Protein AF-A0AAN6TRY2-F1 (afdb_monomer_lite)

Sequence (352 aa):
MSSRVSSRLPEPLSPGQGESICETLRAGLPSYDSIMKVALAHKGWWVRIHRAVRGMYDDTIESFPDFVRRAYTSNRPSELGKMATAFAFASDVDGFHIYTLVDRLVVSDMAYMSTVEGLECLILLAILYADEGQPRRSWMIYRRGVVVAQLTDLYQAGLRSTAKRRLWLSIYQADRMMSMFLGLPYGFVDMHHQQILEVKPENDYLDSTMTIRCAMIAGKVIDRNHSRTKASISKALELDEEMNELATSFPETWWELPDRVQADGHDFDEIHVRLHQQLFFFHLRLYIYLPFLSGSEENSVHGSIVRVASMEAARQLLRRYLSLHSDAEGLSPSECKLVDFMAFTGAIVLLL

Secondary structure (DSSP, 8-state):
-------S-PPS--TTHHHHHHHHHHHTSPPHHHHHHHHHT--SHHHHHHHHHH-S-------HHHHHHHHHT-S-HHHHHHHHHHHHHHSSS-THHHHHHHIIIIIT-HHHHTSHHHHHHHHHHHHHHHHTT-HHHHHHHHHHHHHHHHHTTHHHHTTT-HHHHHHHHHHHHHHHHHHHHHT---SS-GGGTHHHHS---SS--TTHHHHHHHHHHHHHHHHHHHSSSPPPHHHHHHHHHHHHHHHHTS-GGGGPPPS---SSSHHHHHHHHHHHHHHHHHHHHHHHHGGGTT-TTTTSHHHHHHHHHHHHHHHHHHHHHHHHTS-TTS--S---HHHHHHHHHHHHHHH-

Structure (mmCIF, N/CA/C/O backbone):
data_AF-A0AAN6TRY2-F1
#
_entry.id   AF-A0AAN6TRY2-F1
#
loop_
_atom_site.group_PDB
_atom_site.id
_atom_site.type_symbol
_atom_site.label_atom_id
_atom_site.label_alt_id
_atom_site.label_comp_id
_atom_site.label_asym_id
_atom_site.label_entity_id
_atom_site.label_seq_id
_atom_site.pdbx_PDB_ins_code
_atom_site.Cartn_x
_atom_site.Cartn_y
_atom_site.Cartn_z
_atom_site.occupancy
_atom_site.B_iso_or_equiv
_atom_site.auth_seq_id
_atom_site.auth_comp_id
_atom_site.auth_asym_id
_atom_site.auth_atom_id
_atom_site.pdbx_PDB_model_num
ATOM 1 N N . MET A 1 1 ? -15.583 36.757 -5.700 1.00 36.06 1 MET A N 1
ATOM 2 C CA . MET A 1 1 ? -16.166 36.137 -4.489 1.00 36.06 1 MET A CA 1
ATOM 3 C C . MET A 1 1 ? -16.198 34.634 -4.716 1.00 36.06 1 MET A C 1
ATOM 5 O O . MET A 1 1 ? -17.071 34.163 -5.423 1.00 36.06 1 MET A O 1
ATOM 9 N N . SER A 1 2 ? -15.190 33.902 -4.236 1.00 37.62 2 SER A N 1
ATOM 10 C CA . SER A 1 2 ? -15.173 32.435 -4.302 1.00 37.62 2 SER A CA 1
ATOM 11 C C . SER A 1 2 ? -15.618 31.921 -2.939 1.00 37.62 2 SER A C 1
ATOM 13 O O . SER A 1 2 ? -14.938 32.164 -1.940 1.00 37.62 2 SER A O 1
ATOM 15 N N . SER A 1 3 ? -16.796 31.302 -2.878 1.00 38.28 3 SER A N 1
ATOM 16 C CA . SER A 1 3 ? -17.257 30.600 -1.686 1.00 38.28 3 SER A CA 1
ATOM 17 C C . SER A 1 3 ? -16.345 29.391 -1.478 1.00 38.28 3 SER A C 1
ATOM 19 O O . SER A 1 3 ? -16.530 28.351 -2.109 1.00 38.28 3 SER A O 1
ATOM 21 N N . ARG A 1 4 ? -15.332 29.525 -0.615 1.00 43.09 4 ARG A N 1
ATOM 22 C CA . ARG A 1 4 ? -14.615 28.363 -0.085 1.00 43.09 4 ARG A CA 1
ATOM 23 C C . ARG A 1 4 ? -15.634 27.533 0.687 1.00 43.09 4 ARG A C 1
ATOM 25 O O . ARG A 1 4 ? -16.006 27.902 1.799 1.00 43.09 4 ARG A O 1
ATOM 32 N N . VAL A 1 5 ? -16.104 26.445 0.078 1.00 47.22 5 VAL A N 1
ATOM 33 C CA . VAL A 1 5 ? -16.746 25.354 0.813 1.00 47.22 5 VAL A CA 1
ATOM 34 C C . VAL A 1 5 ? -15.779 24.989 1.936 1.00 47.22 5 VAL A C 1
ATOM 36 O O . VAL A 1 5 ? -14.586 24.806 1.697 1.00 47.22 5 VAL A O 1
ATOM 39 N N . SER A 1 6 ? -16.273 25.034 3.169 1.00 41.12 6 SER A N 1
ATOM 40 C CA . SER A 1 6 ? -15.487 24.821 4.381 1.00 41.12 6 SER A CA 1
ATOM 41 C C . SER A 1 6 ? -14.692 23.517 4.267 1.00 41.12 6 SER A C 1
ATOM 43 O O . SER A 1 6 ? -15.277 22.442 4.297 1.00 41.12 6 SER A O 1
ATOM 45 N N . SER A 1 7 ? -13.362 23.610 4.181 1.00 47.81 7 SER A N 1
ATOM 46 C CA . SER A 1 7 ? -12.413 22.485 4.190 1.00 47.81 7 SER A CA 1
ATOM 47 C C . SER A 1 7 ? -12.269 21.845 5.579 1.00 47.81 7 SER A C 1
ATOM 49 O O . SER A 1 7 ? -11.219 21.305 5.930 1.00 47.81 7 SER A O 1
ATOM 51 N N . ARG A 1 8 ? -13.284 21.993 6.436 1.00 47.62 8 ARG A N 1
ATOM 52 C CA . ARG A 1 8 ? -13.297 21.384 7.763 1.00 47.62 8 ARG A CA 1
ATOM 53 C C . ARG A 1 8 ? -13.720 19.931 7.603 1.00 47.62 8 ARG A C 1
ATOM 55 O O . ARG A 1 8 ? -14.631 19.635 6.835 1.00 47.62 8 ARG A O 1
ATOM 62 N N . LEU A 1 9 ? -13.052 19.054 8.352 1.00 48.22 9 LEU A N 1
ATOM 63 C CA . LEU A 1 9 ? -13.522 17.693 8.609 1.00 48.22 9 LEU A CA 1
ATOM 64 C C . LEU A 1 9 ? -15.028 17.728 8.939 1.00 48.22 9 LEU A C 1
ATOM 66 O O . LEU A 1 9 ? -15.459 18.715 9.549 1.00 48.22 9 LEU A O 1
ATOM 70 N N . PRO A 1 10 ? -15.810 16.708 8.536 1.00 48.56 10 PRO A N 1
ATOM 71 C CA . PRO A 1 10 ? -17.243 16.668 8.807 1.00 48.56 10 PRO A CA 1
ATOM 72 C C . PRO A 1 10 ? -17.539 17.003 10.273 1.00 48.56 10 PRO A C 1
ATOM 74 O O . PRO A 1 10 ? -16.767 16.633 11.164 1.00 48.56 10 PRO A O 1
ATOM 77 N N . GLU A 1 11 ? -18.637 17.722 10.519 1.00 47.28 11 GLU A N 1
ATOM 78 C CA . GLU A 1 11 ? -19.120 17.956 11.881 1.00 47.28 11 GLU A CA 1
ATOM 79 C C . GLU A 1 11 ? -19.252 16.622 12.639 1.00 47.28 11 GLU A C 1
ATOM 81 O O . GLU A 1 11 ? -19.524 15.588 12.018 1.00 47.28 11 GLU A O 1
ATOM 86 N N . PRO A 1 12 ? -19.027 16.612 13.968 1.00 48.06 12 PRO A N 1
ATOM 87 C CA . PRO A 1 12 ? -19.167 15.401 14.764 1.00 48.06 12 PRO A CA 1
ATOM 88 C C . PRO A 1 12 ? -20.537 14.754 14.527 1.00 48.06 12 PRO A C 1
ATOM 90 O O . PRO A 1 12 ? -21.552 15.441 14.430 1.00 48.06 12 PRO A O 1
ATOM 93 N N . LEU A 1 13 ? -20.517 13.424 14.407 1.00 55.03 13 LEU A N 1
ATOM 94 C CA . LEU A 1 13 ? -21.650 12.567 14.055 1.00 55.03 13 LEU A CA 1
ATOM 95 C C . LEU A 1 13 ? -22.949 12.979 14.756 1.00 55.03 13 LEU A C 1
ATOM 97 O O . LEU A 1 13 ? -22.953 13.271 15.955 1.00 55.03 13 LEU A O 1
ATOM 101 N N . SER A 1 14 ? -24.066 12.904 14.024 1.00 55.19 14 SER A N 1
ATOM 102 C CA . SER A 1 14 ? -25.381 12.994 14.653 1.00 55.19 14 SER A CA 1
ATOM 103 C C . SER A 1 14 ? -25.505 11.900 15.734 1.00 55.19 14 SER A C 1
ATOM 105 O O . SER A 1 14 ? -25.094 10.754 15.495 1.00 55.19 14 SER A O 1
ATOM 107 N N . PRO A 1 15 ? -26.006 12.222 16.940 1.00 50.06 15 PRO A N 1
ATOM 108 C CA . PRO A 1 15 ? -26.117 11.241 18.016 1.00 50.06 15 PRO A CA 1
ATOM 109 C C . PRO A 1 15 ? -26.973 10.042 17.569 1.00 50.06 15 PRO A C 1
ATOM 111 O O . PRO A 1 15 ? -28.123 10.223 17.180 1.00 50.06 15 PRO A O 1
ATOM 114 N N . GLY A 1 16 ? -26.411 8.827 17.601 1.00 64.94 16 GLY A N 1
ATOM 115 C CA . GLY A 1 16 ? -27.123 7.560 17.350 1.00 64.94 16 GLY A CA 1
ATOM 116 C C . GLY A 1 16 ? -26.749 6.804 16.065 1.00 64.94 16 GLY A C 1
ATOM 117 O O . GLY A 1 16 ? -26.834 5.579 16.041 1.00 64.94 16 GLY A O 1
ATOM 118 N N . GLN A 1 17 ? -26.250 7.469 15.014 1.00 72.50 17 GLN A N 1
ATOM 119 C CA . GLN A 1 17 ? -25.882 6.766 13.767 1.00 72.50 17 GLN A CA 1
ATOM 120 C C . GLN A 1 17 ? -24.682 5.822 13.945 1.00 72.50 17 GLN A C 1
ATOM 122 O O . GLN A 1 17 ? -24.688 4.706 13.435 1.00 72.50 17 GLN A O 1
ATOM 127 N N . GLY A 1 18 ? -23.660 6.244 14.697 1.00 84.75 18 GLY A N 1
ATOM 128 C CA . GLY A 1 18 ? -22.484 5.406 14.962 1.00 84.75 18 GLY A CA 1
ATOM 129 C C . GLY A 1 18 ? -22.789 4.168 15.812 1.00 84.75 18 GLY A C 1
ATOM 130 O O . GLY A 1 18 ? -22.150 3.135 15.641 1.00 84.75 18 GLY A O 1
ATOM 131 N N . GLU A 1 19 ? -23.796 4.243 16.685 1.00 90.06 19 GLU A N 1
ATOM 132 C CA . GLU A 1 19 ? -24.171 3.153 17.591 1.00 90.06 19 GLU A CA 1
ATOM 133 C C . GLU A 1 19 ? -24.779 1.971 16.829 1.00 90.06 19 GLU A C 1
ATOM 135 O O . GLU A 1 19 ? -24.293 0.851 16.964 1.00 90.06 19 GLU A O 1
ATOM 140 N N . SER A 1 20 ? -25.729 2.232 15.924 1.00 92.88 20 SER A N 1
ATOM 141 C CA . SER A 1 20 ? -26.332 1.195 15.071 1.00 92.88 20 SER A CA 1
ATOM 142 C C . SER A 1 20 ? -25.303 0.493 14.168 1.00 92.88 20 SER A C 1
ATOM 144 O O . SER A 1 20 ? -25.349 -0.728 13.975 1.00 92.88 20 SER A O 1
ATOM 146 N N . ILE A 1 21 ? -24.325 1.243 13.646 1.00 94.75 21 ILE A N 1
ATOM 147 C CA . ILE A 1 21 ? -23.218 0.665 12.874 1.00 94.75 21 ILE A CA 1
ATOM 148 C C . ILE A 1 21 ? -22.342 -0.223 13.760 1.00 94.75 21 ILE A C 1
ATOM 150 O O . ILE A 1 21 ? -22.002 -1.336 13.354 1.00 94.75 21 ILE A O 1
ATOM 154 N N . CYS A 1 22 ? -22.011 0.219 14.977 1.00 95.62 22 CYS A N 1
ATOM 155 C CA . CYS A 1 22 ? -21.242 -0.590 15.917 1.00 95.62 22 CYS A CA 1
ATOM 156 C C . CYS A 1 22 ? -21.984 -1.865 16.344 1.00 95.62 22 CYS A C 1
ATOM 158 O O . CYS A 1 22 ? -21.361 -2.921 16.434 1.00 95.62 22 CYS A O 1
ATOM 160 N N . GLU A 1 23 ? -23.295 -1.803 16.577 1.00 95.50 23 GLU A N 1
ATOM 161 C CA . GLU A 1 23 ? -24.128 -2.981 16.860 1.00 95.50 23 GLU A CA 1
ATOM 162 C C . GLU A 1 23 ? -24.090 -3.985 15.707 1.00 95.50 23 GLU A C 1
ATOM 164 O O . GLU A 1 23 ? -23.821 -5.168 15.921 1.00 95.50 23 GLU A O 1
ATOM 169 N N . THR A 1 24 ? -24.275 -3.505 14.474 1.00 95.81 24 THR A N 1
ATOM 170 C CA . THR A 1 24 ? -24.217 -4.347 13.270 1.00 95.81 24 THR A CA 1
ATOM 171 C C . THR A 1 24 ? -22.836 -4.979 13.099 1.00 95.81 24 THR A C 1
ATOM 173 O O . THR A 1 24 ? -22.729 -6.158 12.764 1.00 95.81 24 THR A O 1
ATOM 176 N N . LEU A 1 25 ? -21.769 -4.213 13.346 1.00 95.44 25 LEU A N 1
ATOM 177 C CA . LEU A 1 25 ? -20.401 -4.706 13.250 1.00 95.44 25 LEU A CA 1
ATOM 178 C C . LEU A 1 25 ? -20.124 -5.777 14.316 1.00 95.44 25 LEU A C 1
ATOM 180 O O . LEU A 1 25 ? -19.623 -6.839 13.966 1.00 95.44 25 LEU A O 1
ATOM 184 N N . ARG A 1 26 ? -20.523 -5.565 15.580 1.00 95.81 26 ARG A N 1
ATOM 185 C CA . ARG A 1 26 ? -20.404 -6.576 16.653 1.00 95.81 26 ARG A CA 1
ATOM 186 C C . ARG A 1 26 ? -21.190 -7.847 16.358 1.00 95.81 26 ARG A C 1
ATOM 188 O O . ARG A 1 26 ? -20.694 -8.927 16.650 1.00 95.81 26 ARG A O 1
ATOM 195 N N . ALA A 1 27 ? -22.382 -7.730 15.774 1.00 95.44 27 ALA A N 1
ATOM 196 C CA . ALA A 1 27 ? -23.201 -8.885 15.411 1.00 95.44 27 ALA A CA 1
ATOM 197 C C . ALA A 1 27 ? -22.536 -9.783 14.350 1.00 95.44 27 ALA A C 1
ATOM 199 O O . ALA A 1 27 ? -22.824 -10.975 14.294 1.00 95.44 27 ALA A O 1
ATOM 200 N N . GLY A 1 28 ? -21.643 -9.224 13.525 1.00 93.25 28 GLY A N 1
ATOM 201 C CA . GLY A 1 28 ? -20.837 -9.973 12.557 1.00 93.25 28 GLY A CA 1
ATOM 202 C C . GLY A 1 28 ? -19.497 -10.485 13.096 1.00 93.25 28 GLY A C 1
ATOM 203 O O . GLY A 1 28 ? -18.744 -11.096 12.340 1.00 93.25 28 GLY A O 1
ATOM 204 N N . LEU A 1 29 ? -19.173 -10.231 14.369 1.00 94.06 29 LEU A N 1
ATOM 205 C CA . LEU A 1 29 ? -17.926 -10.661 15.000 1.00 94.06 29 LEU A CA 1
ATOM 206 C C . LEU A 1 29 ? -18.136 -11.874 15.920 1.00 94.06 29 LEU A C 1
ATOM 208 O O . LEU A 1 29 ? -19.229 -12.072 16.454 1.00 94.06 29 LEU A O 1
ATOM 212 N N . PRO A 1 30 ? -17.080 -12.669 16.173 1.00 93.38 30 PRO A N 1
ATOM 213 C CA . PRO A 1 30 ? -17.098 -13.679 17.226 1.00 93.38 30 PRO A CA 1
ATOM 214 C C . PRO A 1 30 ? -17.328 -13.078 18.617 1.00 93.38 30 PRO A C 1
ATOM 216 O O . PRO A 1 30 ? -17.239 -11.865 18.830 1.00 93.38 30 PRO A O 1
ATOM 219 N N . SER A 1 31 ? -17.578 -13.949 19.599 1.00 94.12 31 SER A N 1
ATOM 220 C CA . SER A 1 31 ? -17.716 -13.517 20.990 1.00 94.12 31 SER A CA 1
ATOM 221 C C . SER A 1 31 ? -16.469 -12.769 21.467 1.00 94.12 31 SER A C 1
ATOM 223 O O . SER A 1 31 ? -15.346 -13.076 21.059 1.00 94.12 31 SER A O 1
ATOM 225 N N . TYR A 1 32 ? -16.666 -11.818 22.382 1.00 95.38 32 TYR A N 1
ATOM 226 C CA . TYR A 1 32 ? -15.574 -11.068 23.000 1.00 95.38 32 TYR A CA 1
ATOM 227 C C . TYR A 1 32 ? -14.467 -11.981 23.547 1.00 95.38 32 TYR A C 1
ATOM 229 O O . TYR A 1 32 ? -13.293 -11.729 23.298 1.00 95.38 32 TYR A O 1
ATOM 237 N N . ASP A 1 33 ? -14.832 -13.081 24.211 1.00 95.19 33 ASP A N 1
ATOM 238 C CA . ASP A 1 33 ? -13.866 -14.038 24.759 1.00 95.19 33 ASP A CA 1
ATOM 239 C C . ASP A 1 33 ? -13.023 -14.709 23.666 1.00 95.19 33 ASP A C 1
ATOM 241 O O . ASP A 1 33 ? -11.824 -14.922 23.846 1.00 95.19 33 ASP A O 1
ATOM 245 N N . SER A 1 34 ? -13.622 -14.992 22.503 1.00 92.62 34 SER A N 1
ATOM 246 C CA . SER A 1 34 ? -12.904 -15.550 21.351 1.00 92.62 34 SER A CA 1
ATOM 247 C C . SER A 1 34 ? -11.908 -14.542 20.779 1.00 92.62 34 SER A C 1
ATOM 249 O O . SER A 1 34 ? -10.760 -14.893 20.507 1.00 92.62 34 SER A O 1
ATOM 251 N N . ILE A 1 35 ? -12.322 -13.277 20.653 1.00 93.75 35 ILE A N 1
ATOM 252 C CA . ILE A 1 35 ? -11.457 -12.183 20.192 1.00 93.75 35 ILE A CA 1
ATOM 253 C C . ILE A 1 35 ? -10.310 -11.960 21.183 1.00 93.75 35 ILE A C 1
ATOM 255 O O . ILE A 1 35 ? -9.149 -11.881 20.787 1.00 93.75 35 ILE A O 1
ATOM 259 N N . MET A 1 36 ? -10.614 -11.914 22.481 1.00 95.12 36 MET A N 1
ATOM 260 C CA . MET A 1 36 ? -9.624 -11.695 23.533 1.00 95.12 36 MET A CA 1
ATOM 261 C C . MET A 1 36 ? -8.614 -12.841 23.618 1.00 95.12 36 MET A C 1
ATOM 263 O O . MET A 1 36 ? -7.430 -12.597 23.838 1.00 95.12 36 MET A O 1
ATOM 267 N N . LYS A 1 37 ? -9.043 -14.088 23.388 1.00 93.25 37 LYS A N 1
ATOM 268 C CA . LYS A 1 37 ? -8.139 -15.242 23.318 1.00 93.25 37 LYS A CA 1
ATOM 269 C C . LYS A 1 37 ? -7.090 -15.074 22.215 1.00 93.25 37 LYS A C 1
ATOM 271 O O . LYS A 1 37 ? -5.913 -15.317 22.468 1.00 93.25 37 LYS A O 1
ATOM 276 N N . VAL A 1 38 ? -7.503 -14.631 21.025 1.00 90.88 38 VAL A N 1
ATOM 277 C CA . VAL A 1 38 ? -6.574 -14.307 19.926 1.00 90.88 38 VAL A CA 1
ATOM 278 C C . VAL A 1 38 ? -5.679 -13.132 20.316 1.00 90.88 38 VAL A C 1
ATOM 280 O O . VAL A 1 38 ? -4.469 -13.179 20.104 1.00 90.88 38 VAL A O 1
ATOM 283 N N . ALA A 1 39 ? -6.246 -12.109 20.958 1.00 90.75 39 ALA A N 1
ATOM 284 C CA . ALA A 1 39 ? -5.495 -10.924 21.345 1.00 90.75 39 ALA A CA 1
ATOM 285 C C . ALA A 1 39 ? -4.372 -11.210 22.350 1.00 90.75 39 ALA A C 1
ATOM 287 O O . ALA A 1 39 ? -3.261 -10.704 22.202 1.00 90.75 39 ALA A O 1
ATOM 288 N N . LEU A 1 40 ? -4.640 -12.060 23.344 1.00 90.62 40 LEU A N 1
ATOM 289 C CA . LEU A 1 40 ? -3.666 -12.485 24.351 1.00 90.62 40 LEU A CA 1
ATOM 290 C C . LEU A 1 40 ? -2.552 -13.367 23.769 1.00 90.62 40 LEU A C 1
ATOM 292 O O . LEU A 1 40 ? -1.459 -13.412 24.325 1.00 90.62 40 LEU A O 1
ATOM 296 N N . ALA A 1 41 ? -2.807 -14.040 22.646 1.00 86.25 41 ALA A N 1
ATOM 297 C CA . ALA A 1 41 ? -1.832 -14.874 21.953 1.00 86.25 41 ALA A CA 1
ATOM 298 C C . ALA A 1 41 ? -0.945 -14.089 20.962 1.00 86.25 41 ALA A C 1
ATOM 300 O O . ALA A 1 41 ? -0.222 -14.709 20.180 1.00 86.25 41 ALA A O 1
ATOM 301 N N . HIS A 1 42 ? -0.980 -12.746 20.959 1.00 73.81 42 HIS A N 1
ATOM 302 C CA . HIS A 1 42 ? -0.217 -11.945 19.999 1.00 73.81 42 HIS A CA 1
ATOM 303 C C . HIS A 1 42 ? 1.300 -12.219 20.100 1.00 73.81 42 HIS A C 1
ATOM 305 O O . HIS A 1 42 ? 1.923 -12.067 21.148 1.00 73.81 42 HIS A O 1
ATOM 311 N N . LYS A 1 43 ? 1.924 -12.637 18.997 1.00 69.75 43 LYS A N 1
ATOM 312 C CA . LYS A 1 43 ? 3.373 -12.895 18.914 1.00 69.75 43 LYS A CA 1
ATOM 313 C C . LYS A 1 43 ? 4.096 -11.727 18.234 1.00 69.75 43 LYS A C 1
ATOM 315 O O . LYS A 1 43 ? 4.641 -11.885 17.150 1.00 69.75 43 LYS A O 1
ATOM 320 N N . GLY A 1 44 ? 3.976 -10.514 18.778 1.00 71.44 44 GLY A N 1
ATOM 321 C CA . GLY A 1 44 ? 4.647 -9.311 18.246 1.00 71.44 44 GLY A CA 1
ATOM 322 C C . GLY A 1 44 ? 4.105 -8.748 16.919 1.00 71.44 44 GLY A C 1
ATOM 323 O O . GLY A 1 44 ? 4.373 -7.594 16.595 1.00 71.44 44 GLY A O 1
ATOM 324 N N . TRP A 1 45 ? 3.266 -9.485 16.177 1.00 77.06 45 TRP A N 1
ATOM 325 C CA . TRP A 1 45 ? 2.657 -9.013 14.919 1.00 77.06 45 TRP A CA 1
ATOM 326 C C . TRP A 1 45 ? 1.902 -7.685 15.065 1.00 77.06 45 TRP A C 1
ATOM 328 O O . TRP A 1 45 ? 1.870 -6.897 14.126 1.00 77.06 45 TRP A O 1
ATOM 338 N N . TRP A 1 46 ? 1.323 -7.416 16.241 1.00 83.44 46 TRP A N 1
ATOM 339 C CA . TRP A 1 46 ? 0.593 -6.179 16.510 1.00 83.44 46 TRP A CA 1
ATOM 340 C C . TRP A 1 46 ? 1.484 -4.944 16.376 1.00 83.44 46 TRP A C 1
ATOM 342 O O . TRP A 1 46 ? 1.081 -3.942 15.791 1.00 83.44 46 TRP A O 1
ATOM 352 N N . VAL A 1 47 ? 2.723 -5.042 16.862 1.00 77.81 47 VAL A N 1
ATOM 353 C CA . VAL A 1 47 ? 3.726 -3.985 16.718 1.00 77.81 47 VAL A CA 1
ATOM 354 C C . VAL A 1 47 ? 4.106 -3.832 15.246 1.00 77.81 47 VAL A C 1
ATOM 356 O O . VAL A 1 47 ? 4.077 -2.714 14.735 1.00 77.81 47 VAL A O 1
ATOM 359 N N . ARG A 1 48 ? 4.346 -4.943 14.535 1.00 76.00 48 ARG A N 1
ATOM 360 C CA . ARG A 1 48 ? 4.658 -4.938 13.094 1.00 76.00 48 ARG A CA 1
ATOM 361 C C . ARG A 1 48 ? 3.578 -4.274 12.253 1.00 76.00 48 ARG A C 1
ATOM 363 O O . ARG A 1 48 ? 3.881 -3.379 11.471 1.00 76.00 48 ARG A O 1
ATOM 370 N N . ILE A 1 49 ? 2.315 -4.658 12.430 1.00 76.50 49 ILE A N 1
ATOM 371 C CA . ILE A 1 49 ? 1.219 -4.087 11.643 1.00 76.50 49 ILE A CA 1
ATOM 372 C C . ILE A 1 49 ? 0.978 -2.620 12.014 1.00 76.50 49 ILE A C 1
ATOM 374 O O . ILE A 1 49 ? 0.690 -1.801 11.145 1.00 76.50 49 ILE A O 1
ATOM 378 N N . HIS A 1 50 ? 1.162 -2.244 13.286 1.00 78.19 50 HIS A N 1
ATOM 379 C CA . HIS A 1 50 ? 1.111 -0.842 13.695 1.00 78.19 50 HIS A CA 1
ATOM 380 C C . HIS A 1 50 ? 2.215 -0.024 13.035 1.00 78.19 50 HIS A C 1
ATOM 382 O O . HIS A 1 50 ? 1.935 1.072 12.555 1.00 78.19 50 HIS A O 1
ATOM 388 N N . ARG A 1 51 ? 3.434 -0.563 12.958 1.00 76.06 51 ARG A N 1
ATOM 389 C CA . ARG A 1 51 ? 4.554 0.049 12.236 1.00 76.06 51 ARG A CA 1
ATOM 390 C C . ARG A 1 51 ? 4.296 0.108 10.730 1.00 76.06 51 ARG A C 1
ATOM 392 O O . ARG A 1 51 ? 4.608 1.119 10.118 1.00 76.06 51 ARG A O 1
ATOM 399 N N . ALA A 1 52 ? 3.646 -0.889 10.133 1.00 73.25 52 ALA A N 1
ATOM 400 C CA . ALA A 1 52 ? 3.258 -0.849 8.720 1.00 73.25 52 ALA A CA 1
ATOM 401 C C . ALA A 1 52 ? 2.187 0.224 8.430 1.00 73.25 52 ALA A C 1
ATOM 403 O O . ALA A 1 52 ? 2.259 0.930 7.427 1.00 73.25 52 ALA A O 1
ATOM 404 N N . VAL A 1 53 ? 1.206 0.389 9.326 1.00 70.62 53 VAL A N 1
ATOM 405 C CA . VAL A 1 53 ? 0.117 1.372 9.180 1.00 70.62 53 VAL A CA 1
ATOM 406 C C . VAL A 1 53 ? 0.586 2.795 9.498 1.00 70.62 53 VAL A C 1
ATOM 408 O O . VAL A 1 53 ? 0.257 3.738 8.774 1.00 70.62 53 VAL A O 1
ATOM 411 N N . ARG A 1 54 ? 1.326 2.963 10.600 1.00 67.56 54 ARG A N 1
ATOM 412 C CA . ARG A 1 54 ? 1.704 4.267 11.164 1.00 67.56 54 ARG A CA 1
ATOM 413 C C . ARG A 1 54 ? 3.125 4.702 10.826 1.00 67.56 54 ARG A C 1
ATOM 415 O O . ARG A 1 54 ? 3.382 5.886 10.994 1.00 67.56 54 ARG A O 1
ATOM 422 N N . GLY A 1 55 ? 3.996 3.804 10.365 1.00 64.31 55 GLY A N 1
ATOM 423 C CA . GLY A 1 55 ? 5.452 3.965 10.218 1.00 64.31 55 GLY A CA 1
ATOM 424 C C . GLY A 1 55 ? 6.243 3.557 11.476 1.00 64.31 55 GLY A C 1
ATOM 425 O O . GLY A 1 55 ? 5.662 3.352 12.544 1.00 64.31 55 GLY A O 1
ATOM 426 N N . MET A 1 56 ? 7.571 3.429 11.357 1.00 55.56 56 MET A N 1
ATOM 427 C CA . MET A 1 56 ? 8.466 3.096 12.478 1.00 55.56 56 MET A CA 1
ATOM 428 C C . MET A 1 56 ? 8.757 4.336 13.331 1.00 55.56 56 MET A C 1
ATOM 430 O O . MET A 1 56 ? 9.515 5.212 12.925 1.00 55.56 56 MET A O 1
ATOM 434 N N . TYR A 1 57 ? 8.124 4.429 14.502 1.00 60.38 57 TYR A N 1
ATOM 435 C CA . TYR A 1 57 ? 8.242 5.569 15.415 1.00 60.38 57 TYR A CA 1
ATOM 436 C C . TYR A 1 57 ? 8.308 5.113 16.874 1.00 60.38 57 TYR A C 1
ATOM 438 O O . TYR A 1 57 ? 7.729 4.084 17.225 1.00 60.38 57 TYR A O 1
ATOM 446 N N . ASP A 1 58 ? 8.949 5.926 17.714 1.00 53.19 58 ASP A N 1
ATOM 447 C CA . ASP A 1 58 ? 9.074 5.737 19.168 1.00 53.19 58 ASP A CA 1
ATOM 448 C C . ASP A 1 58 ? 7.824 6.230 19.930 1.00 53.19 58 ASP A C 1
ATOM 450 O O . ASP A 1 58 ? 7.894 6.970 20.909 1.00 53.19 58 ASP A O 1
ATOM 454 N N . ASP A 1 59 ? 6.641 5.875 19.423 1.00 63.69 59 ASP A N 1
ATOM 455 C CA . ASP A 1 59 ? 5.383 6.111 20.129 1.00 63.69 59 ASP A CA 1
ATOM 456 C C . ASP A 1 59 ? 5.043 4.858 20.947 1.00 63.69 59 ASP A C 1
ATOM 458 O O . ASP A 1 59 ? 5.181 3.730 20.467 1.00 63.69 59 ASP A O 1
ATOM 462 N N . THR A 1 60 ? 4.536 5.034 22.170 1.00 71.19 60 THR A N 1
ATOM 463 C CA . THR A 1 60 ? 4.038 3.906 22.970 1.00 71.19 60 THR A CA 1
ATOM 464 C C . THR A 1 60 ? 2.866 3.233 22.247 1.00 71.19 60 THR A C 1
ATOM 466 O O . THR A 1 60 ? 1.777 3.794 22.104 1.00 71.19 60 THR A O 1
ATOM 469 N N . ILE A 1 61 ? 3.094 2.018 21.742 1.00 79.75 61 ILE A N 1
ATOM 470 C CA . ILE A 1 61 ? 2.058 1.210 21.094 1.00 79.75 61 ILE A CA 1
ATOM 471 C C . ILE A 1 61 ? 1.248 0.526 22.199 1.00 79.75 61 ILE A C 1
ATOM 473 O O . ILE A 1 61 ? 1.763 -0.329 22.916 1.00 79.75 61 ILE A O 1
ATOM 477 N N . GLU A 1 62 ? -0.024 0.914 22.335 1.00 88.38 62 GLU A N 1
ATOM 478 C CA . GLU A 1 62 ? -1.007 0.221 23.183 1.00 88.38 62 GLU A CA 1
ATOM 479 C C . GLU A 1 62 ? -0.985 -1.280 22.870 1.00 88.38 62 GLU A C 1
ATOM 481 O O . GLU A 1 62 ? -0.956 -1.652 21.697 1.00 88.38 62 GLU A O 1
ATOM 486 N N . SER A 1 63 ? -0.998 -2.149 23.885 1.00 90.25 63 SER A N 1
ATOM 487 C CA . SER A 1 63 ? -0.997 -3.596 23.642 1.00 90.25 63 SER A CA 1
ATOM 488 C C . SER A 1 63 ? -2.278 -4.027 22.920 1.00 90.25 63 SER A C 1
ATOM 490 O O . SER A 1 63 ? -3.337 -3.418 23.092 1.00 90.25 63 SER A O 1
ATOM 492 N N . PHE A 1 64 ? -2.216 -5.092 22.115 1.00 91.44 64 PHE A N 1
ATOM 493 C CA . PHE A 1 64 ? -3.408 -5.542 21.389 1.00 91.44 64 PHE A CA 1
ATOM 494 C C . PHE A 1 64 ? -4.569 -5.923 22.326 1.00 91.44 64 PHE A C 1
ATOM 496 O O . PHE A 1 64 ? -5.696 -5.507 22.055 1.00 91.44 64 PHE A O 1
ATOM 503 N N . PRO A 1 65 ? -4.343 -6.623 23.460 1.00 93.81 65 PRO A N 1
ATOM 504 C CA . PRO A 1 65 ? -5.400 -6.854 24.440 1.00 93.81 65 PRO A CA 1
ATOM 505 C C . PRO A 1 65 ? -6.030 -5.560 24.962 1.00 93.81 65 PRO A C 1
ATOM 507 O O . PRO A 1 65 ? -7.254 -5.472 25.021 1.00 93.81 65 PRO A O 1
ATOM 510 N N . ASP A 1 66 ? -5.229 -4.548 25.313 1.00 93.56 66 ASP A N 1
ATOM 511 C CA . ASP A 1 66 ? -5.749 -3.269 25.819 1.00 93.56 66 ASP A CA 1
ATOM 512 C C . ASP A 1 66 ? -6.602 -2.559 24.764 1.00 93.56 66 ASP A C 1
ATOM 514 O O . ASP A 1 66 ? -7.727 -2.136 25.056 1.00 93.56 66 ASP A O 1
ATOM 518 N N . PHE A 1 67 ? -6.121 -2.553 23.518 1.00 93.38 67 PHE A N 1
ATOM 519 C CA . PHE A 1 67 ? -6.859 -2.017 22.386 1.00 93.38 67 PHE A CA 1
ATOM 520 C C . PHE A 1 67 ? -8.203 -2.727 22.191 1.00 93.38 67 PHE A C 1
ATOM 522 O O . PHE A 1 67 ? -9.226 -2.061 22.032 1.00 93.38 67 PHE A O 1
ATOM 529 N N . VAL A 1 68 ? -8.244 -4.064 22.264 1.00 95.00 68 VAL A N 1
ATOM 530 C CA . VAL A 1 68 ? -9.493 -4.836 22.147 1.00 95.00 68 VAL A CA 1
ATOM 531 C C . VAL A 1 68 ? -10.477 -4.483 23.264 1.00 95.00 68 VAL A C 1
ATOM 533 O O . VAL A 1 68 ? -11.649 -4.247 22.966 1.00 95.00 68 VAL A O 1
ATOM 536 N N . ARG A 1 69 ? -10.033 -4.388 24.530 1.00 95.25 69 ARG A N 1
ATOM 537 C CA . ARG A 1 69 ? -10.927 -4.042 25.661 1.00 95.25 69 ARG A CA 1
ATOM 538 C C . ARG A 1 69 ? -11.613 -2.696 25.448 1.00 95.25 69 ARG A C 1
ATOM 540 O O . ARG A 1 69 ? -12.807 -2.556 25.711 1.00 95.25 69 ARG A O 1
ATOM 547 N N . ARG A 1 70 ? -10.856 -1.721 24.947 1.00 94.06 70 ARG A N 1
ATOM 548 C CA . ARG A 1 70 ? -11.341 -0.366 24.683 1.00 94.06 70 ARG A CA 1
ATOM 549 C C . ARG A 1 70 ? -12.212 -0.291 23.428 1.00 94.06 70 ARG A C 1
ATOM 551 O O . ARG A 1 70 ? -13.293 0.286 23.466 1.00 94.06 70 ARG A O 1
ATOM 558 N N . ALA A 1 71 ? -11.763 -0.876 22.320 1.00 94.44 71 ALA A N 1
ATOM 559 C CA . ALA A 1 71 ? -12.435 -0.762 21.029 1.00 94.44 71 ALA A CA 1
ATOM 560 C C . ALA A 1 71 ? -13.719 -1.599 20.950 1.00 94.44 71 ALA A C 1
ATOM 562 O O . ALA A 1 71 ? -14.689 -1.152 20.342 1.00 94.44 71 ALA A O 1
ATOM 563 N N . TYR A 1 72 ? -13.773 -2.774 21.594 1.00 94.88 72 TYR A N 1
ATOM 564 C CA . TYR A 1 72 ? -14.958 -3.638 21.546 1.00 94.88 72 TYR A CA 1
ATOM 565 C C . TYR A 1 72 ? -16.206 -2.943 22.102 1.00 94.88 72 TYR A C 1
ATOM 567 O O . TYR A 1 72 ? -17.293 -3.094 21.552 1.00 94.88 72 TYR A O 1
ATOM 575 N N . THR A 1 73 ? -16.062 -2.126 23.147 1.00 91.38 73 THR A N 1
ATOM 576 C CA . THR A 1 73 ? -17.171 -1.392 23.786 1.00 91.38 73 THR A CA 1
ATOM 577 C C . THR A 1 73 ? -17.389 0.014 23.211 1.00 91.38 73 THR A C 1
ATOM 579 O O . THR A 1 73 ? -18.325 0.702 23.606 1.00 91.38 73 THR A O 1
ATOM 582 N N . SER A 1 74 ? -16.577 0.437 22.237 1.00 90.81 74 SER A N 1
ATOM 583 C CA . SER A 1 74 ? -16.631 1.783 21.659 1.00 90.81 74 SER A CA 1
ATOM 584 C C . SER A 1 74 ? -17.848 1.997 20.750 1.00 90.81 74 SER A C 1
ATOM 586 O O . SER A 1 74 ? -18.175 1.163 19.907 1.00 90.81 74 SER A O 1
ATOM 588 N N . ASN A 1 75 ? -18.485 3.165 20.847 1.00 91.94 75 ASN A N 1
ATOM 589 C CA . ASN A 1 75 ? -19.536 3.606 19.915 1.00 91.94 75 ASN A CA 1
ATOM 590 C C . ASN A 1 75 ? -18.964 4.374 18.709 1.00 91.94 75 ASN A C 1
ATOM 592 O O . ASN A 1 75 ? -19.665 5.149 18.058 1.00 91.94 75 ASN A O 1
ATOM 596 N N . ARG A 1 76 ? -17.669 4.183 18.423 1.00 92.69 76 ARG A N 1
ATOM 597 C CA . ARG A 1 76 ? -16.971 4.753 17.268 1.00 92.69 76 ARG A CA 1
ATOM 598 C C . ARG A 1 76 ? -16.734 3.662 16.218 1.00 92.69 76 ARG A C 1
ATOM 600 O O . ARG A 1 76 ? -15.850 2.826 16.426 1.00 92.69 76 ARG A O 1
ATOM 607 N N . PRO A 1 77 ? -17.445 3.689 15.074 1.00 95.50 77 PRO A N 1
ATOM 608 C CA . PRO A 1 77 ? -17.299 2.679 14.025 1.00 95.50 77 PRO A CA 1
ATOM 609 C C . PRO A 1 77 ? -15.860 2.479 13.551 1.00 95.50 77 PRO A C 1
ATOM 611 O O . PRO A 1 77 ? -15.441 1.349 13.329 1.00 95.50 77 PRO A O 1
ATOM 614 N N . SER A 1 78 ? -15.075 3.554 13.462 1.00 94.56 78 SER A N 1
ATOM 615 C CA . SER A 1 78 ? -13.680 3.511 13.015 1.00 94.56 78 SER A CA 1
ATOM 616 C C . SER A 1 78 ? -12.760 2.733 13.962 1.00 94.56 78 SER A C 1
ATOM 618 O O . SER A 1 78 ? -11.924 1.954 13.509 1.00 94.56 78 SER A O 1
ATOM 620 N N . GLU A 1 79 ? -12.930 2.892 15.280 1.00 93.38 79 GLU A N 1
ATOM 621 C CA . GLU A 1 79 ? -12.142 2.151 16.276 1.00 93.38 79 GLU A CA 1
ATOM 622 C C . GLU A 1 79 ? -12.510 0.664 16.269 1.00 93.38 79 GLU A C 1
ATOM 624 O O . GLU A 1 79 ? -11.630 -0.199 16.227 1.00 93.38 79 GLU A O 1
ATOM 629 N N . LEU A 1 80 ? -13.814 0.370 16.259 1.00 95.75 80 LEU A N 1
ATOM 630 C CA . LEU A 1 80 ? -14.322 -0.997 16.227 1.00 95.75 80 LEU A CA 1
ATOM 631 C C . LEU A 1 80 ? -13.959 -1.705 14.911 1.00 95.75 80 LEU A C 1
ATOM 633 O O . LEU A 1 80 ? -13.573 -2.869 14.935 1.00 95.75 80 LEU A O 1
ATOM 637 N N . GLY A 1 81 ? -14.014 -1.000 13.777 1.00 96.12 81 GLY A N 1
ATOM 638 C CA . GLY A 1 81 ? -13.610 -1.501 12.461 1.00 96.12 81 GLY A CA 1
ATOM 639 C C . GLY A 1 81 ? -12.127 -1.845 12.389 1.00 96.12 81 GLY A C 1
ATOM 640 O O . GLY A 1 81 ? -11.761 -2.908 11.883 1.00 96.12 81 GLY A O 1
ATOM 641 N N . LYS A 1 82 ? -11.266 -0.997 12.964 1.00 94.44 82 LYS A N 1
ATOM 642 C CA . LYS A 1 82 ? -9.829 -1.277 13.053 1.00 94.44 82 LYS A CA 1
ATOM 643 C C . LYS A 1 82 ? -9.559 -2.514 13.910 1.00 94.44 82 LYS A C 1
ATOM 645 O O . LYS A 1 82 ? -8.769 -3.363 13.510 1.00 94.44 82 LYS A O 1
ATOM 650 N N . MET A 1 83 ? -10.233 -2.640 15.055 1.00 94.88 83 MET A N 1
ATOM 651 C CA . MET A 1 83 ? -10.121 -3.821 15.916 1.00 94.88 83 MET A CA 1
ATOM 652 C C . MET A 1 83 ? -10.616 -5.090 15.222 1.00 94.88 83 MET A C 1
ATOM 654 O O . MET A 1 83 ? -9.902 -6.086 15.230 1.00 94.88 83 MET A O 1
ATOM 658 N N . ALA A 1 84 ? -11.777 -5.037 14.567 1.00 95.19 84 ALA A N 1
ATOM 659 C CA . ALA A 1 84 ? -12.325 -6.144 13.787 1.00 95.19 84 ALA A CA 1
ATOM 660 C C . ALA A 1 84 ? -11.337 -6.620 12.713 1.00 95.19 84 ALA A C 1
ATOM 662 O O . ALA A 1 84 ? -11.062 -7.811 12.596 1.00 95.19 84 ALA A O 1
ATOM 663 N N . THR A 1 85 ? -10.756 -5.674 11.975 1.00 94.00 85 THR A N 1
ATOM 664 C CA . THR A 1 85 ? -9.761 -5.946 10.931 1.00 94.00 85 THR A CA 1
ATOM 665 C C . THR A 1 85 ? -8.490 -6.572 11.510 1.00 94.00 85 THR A C 1
ATOM 667 O O . THR A 1 85 ? -7.992 -7.563 10.986 1.00 94.00 85 THR A O 1
ATOM 670 N N . ALA A 1 86 ? -7.984 -6.032 12.620 1.00 91.50 86 ALA A N 1
ATOM 671 C CA . ALA A 1 86 ? -6.809 -6.564 13.301 1.00 91.50 86 ALA A CA 1
ATOM 672 C C . ALA A 1 86 ? -7.044 -7.967 13.881 1.00 91.50 86 ALA A C 1
ATOM 674 O O . ALA A 1 86 ? -6.162 -8.816 13.816 1.00 91.50 86 ALA A O 1
ATOM 675 N N . PHE A 1 87 ? -8.234 -8.223 14.427 1.00 91.25 87 PHE A N 1
ATOM 676 C CA . PHE A 1 87 ? -8.630 -9.550 14.885 1.00 91.25 87 PHE A CA 1
ATOM 677 C C . PHE A 1 87 ? -8.659 -10.554 13.728 1.00 91.25 87 PHE A C 1
ATOM 679 O O . PHE A 1 87 ? -8.083 -11.627 13.860 1.00 91.25 87 PHE A O 1
ATOM 686 N N . ALA A 1 88 ? -9.285 -10.190 12.606 1.00 90.69 88 ALA A N 1
ATOM 687 C CA . ALA A 1 88 ? -9.393 -11.049 11.430 1.00 90.69 88 ALA A CA 1
ATOM 688 C C . ALA A 1 88 ? -8.021 -11.440 10.862 1.00 90.69 88 ALA A C 1
ATOM 690 O O . ALA A 1 88 ? -7.828 -12.594 10.500 1.00 90.69 88 ALA A O 1
ATOM 691 N N . PHE A 1 89 ? -7.058 -10.513 10.863 1.00 86.62 89 PHE A N 1
ATOM 692 C CA . PHE A 1 89 ? -5.670 -10.806 10.495 1.00 86.62 89 PHE A CA 1
ATOM 693 C C . PHE A 1 89 ? -4.995 -11.805 11.439 1.00 86.62 89 PHE A C 1
ATOM 695 O O . PHE A 1 89 ? -4.216 -12.649 11.015 1.00 86.62 89 PHE A O 1
ATOM 702 N N . ALA A 1 90 ? -5.264 -11.683 12.736 1.00 85.19 90 ALA A N 1
ATOM 703 C CA . ALA A 1 90 ? -4.588 -12.460 13.767 1.00 85.19 90 ALA A CA 1
ATOM 704 C C . ALA A 1 90 ? -5.211 -13.836 14.015 1.00 85.19 90 ALA A C 1
ATOM 706 O O . ALA A 1 90 ? -4.636 -14.650 14.737 1.00 85.19 90 ALA A O 1
ATOM 707 N N . SER A 1 91 ? -6.419 -14.063 13.503 1.00 83.69 91 SER A N 1
ATOM 708 C CA . SER A 1 91 ? -7.148 -15.314 13.656 1.00 83.69 91 SER A CA 1
ATOM 709 C C . SER A 1 91 ? -6.822 -16.289 12.527 1.00 83.69 91 SER A C 1
ATOM 711 O O . SER A 1 91 ? -6.804 -15.887 11.373 1.00 83.69 91 SER A O 1
ATOM 713 N N . ASP A 1 92 ? -6.723 -17.586 12.832 1.00 69.44 92 ASP A N 1
ATOM 714 C CA . ASP A 1 92 ? -6.593 -18.662 11.826 1.00 69.44 92 ASP A CA 1
ATOM 715 C C . ASP A 1 92 ? -7.898 -18.931 11.033 1.00 69.44 92 ASP A C 1
ATOM 717 O O . ASP A 1 92 ? -8.030 -19.935 10.334 1.00 69.44 92 ASP A O 1
ATOM 721 N N . VAL A 1 93 ? -8.915 -18.080 11.193 1.00 72.00 93 VAL A N 1
ATOM 722 C CA . VAL A 1 93 ? -10.224 -18.200 10.535 1.00 72.00 93 VAL A CA 1
ATOM 723 C C . VAL A 1 93 ? -10.216 -17.343 9.273 1.00 72.00 93 VAL A C 1
ATOM 725 O O . VAL A 1 93 ? -9.568 -16.304 9.250 1.00 72.00 93 VAL A O 1
ATOM 728 N N . ASP A 1 94 ? -10.979 -17.738 8.248 1.00 74.31 94 ASP A N 1
ATOM 729 C CA . ASP A 1 94 ? -11.205 -16.916 7.054 1.00 74.31 94 ASP A CA 1
ATOM 730 C C . ASP A 1 94 ? -11.757 -15.522 7.431 1.00 74.31 94 ASP A C 1
ATOM 732 O O . ASP A 1 94 ? -12.958 -15.320 7.645 1.00 74.31 94 ASP A O 1
ATOM 736 N N . GLY A 1 95 ? -10.846 -14.550 7.535 1.00 82.31 95 GLY A N 1
ATOM 737 C CA . GLY A 1 95 ? -11.114 -13.168 7.923 1.00 82.31 95 GLY A CA 1
ATOM 738 C C . GLY A 1 95 ? -11.827 -12.355 6.843 1.00 82.31 95 GLY A C 1
ATOM 739 O O . GLY A 1 95 ? -12.242 -11.218 7.086 1.00 82.31 95 GLY A O 1
ATOM 740 N N . PHE A 1 96 ? -12.028 -12.925 5.652 1.00 88.31 96 PHE A N 1
ATOM 741 C CA . PHE A 1 96 ? -12.551 -12.216 4.492 1.00 88.31 96 PHE A CA 1
ATOM 742 C C . PHE A 1 96 ? -13.959 -11.646 4.694 1.00 88.31 96 PHE A C 1
ATOM 744 O O . PHE A 1 96 ? -14.274 -10.549 4.209 1.00 88.31 96 PHE A O 1
ATOM 751 N N . HIS A 1 97 ? -14.811 -12.359 5.438 1.00 92.12 97 HIS A N 1
ATOM 752 C CA . HIS A 1 97 ? -16.133 -11.852 5.801 1.00 92.12 97 HIS A CA 1
ATOM 753 C C . HIS A 1 97 ? -16.027 -10.572 6.642 1.00 92.12 97 HIS A C 1
ATOM 755 O O . HIS A 1 97 ? -16.734 -9.599 6.370 1.00 92.12 97 HIS A O 1
ATOM 761 N N . ILE A 1 98 ? -15.101 -10.541 7.605 1.00 94.88 98 ILE A N 1
ATOM 762 C CA . ILE A 1 98 ? -14.877 -9.391 8.486 1.00 94.88 98 ILE A CA 1
ATOM 763 C C . ILE A 1 98 ? -14.303 -8.216 7.687 1.00 94.88 98 ILE A C 1
ATOM 765 O O . ILE A 1 98 ? -14.803 -7.101 7.813 1.00 94.88 98 ILE A O 1
ATOM 769 N N . TYR A 1 99 ? -13.338 -8.455 6.794 1.00 95.06 99 TYR A N 1
ATOM 770 C CA . TYR A 1 99 ? -12.812 -7.421 5.892 1.00 95.06 99 TYR A CA 1
ATOM 771 C C . TYR A 1 99 ? -13.911 -6.789 5.034 1.00 95.06 99 TYR A C 1
ATOM 773 O O . TYR A 1 99 ? -13.995 -5.566 4.921 1.00 95.06 99 TYR A O 1
ATOM 781 N N . THR A 1 100 ? -14.797 -7.613 4.468 1.00 95.44 100 THR A N 1
ATOM 782 C CA . THR A 1 100 ? -15.922 -7.140 3.649 1.00 95.44 100 THR A CA 1
ATOM 783 C C . THR A 1 100 ? -16.936 -6.352 4.486 1.00 95.44 100 THR A C 1
ATOM 785 O O . THR A 1 100 ? -17.483 -5.346 4.028 1.00 95.44 100 THR A O 1
ATOM 788 N N . LEU A 1 101 ? -17.178 -6.779 5.728 1.00 96.25 101 LEU A N 1
ATOM 789 C CA . LEU A 1 101 ? -18.070 -6.092 6.657 1.00 96.25 101 LEU A CA 1
ATOM 790 C C . LEU A 1 101 ? -17.525 -4.711 7.047 1.00 96.25 101 LEU A C 1
ATOM 792 O O . LEU A 1 101 ? -18.266 -3.728 6.983 1.00 96.25 101 LEU A O 1
ATOM 796 N N . VAL A 1 102 ? -16.236 -4.623 7.392 1.00 97.19 102 VAL A N 1
ATOM 797 C CA . VAL A 1 102 ? -15.560 -3.360 7.732 1.00 97.19 102 VAL A CA 1
ATOM 798 C C . VAL A 1 102 ? -15.486 -2.427 6.524 1.00 97.19 102 VAL A C 1
ATOM 800 O O . VAL A 1 102 ? -15.774 -1.237 6.660 1.00 97.19 102 VAL A O 1
ATOM 803 N N . ASP A 1 103 ? -15.173 -2.952 5.334 1.00 97.19 103 ASP A N 1
ATOM 804 C CA . ASP A 1 103 ? -15.193 -2.176 4.090 1.00 97.19 103 ASP A CA 1
ATOM 805 C C . ASP A 1 103 ? -16.551 -1.487 3.902 1.00 97.19 103 ASP A C 1
ATOM 807 O O . ASP A 1 103 ? -16.639 -0.266 3.756 1.00 97.19 103 ASP A O 1
ATOM 811 N N . ARG A 1 104 ? -17.633 -2.267 3.980 1.00 96.44 104 ARG A N 1
ATOM 812 C CA . ARG A 1 104 ? -18.992 -1.777 3.743 1.00 96.44 104 ARG A CA 1
ATOM 813 C C . ARG A 1 104 ? -19.457 -0.772 4.796 1.00 96.44 104 ARG A C 1
ATOM 815 O O . ARG A 1 104 ? -20.091 0.213 4.437 1.00 96.44 104 ARG A O 1
ATOM 822 N N . LEU A 1 105 ? -19.221 -1.057 6.077 1.00 96.00 105 LEU A N 1
ATOM 823 C CA . LEU A 1 105 ? -19.811 -0.296 7.184 1.00 96.00 105 LEU A CA 1
ATOM 824 C C . LEU A 1 105 ? -18.969 0.900 7.636 1.00 96.00 105 LEU A C 1
ATOM 826 O O . LEU A 1 105 ? -19.519 1.837 8.206 1.00 96.00 105 LEU A O 1
ATOM 830 N N . VAL A 1 106 ? -17.652 0.860 7.422 1.00 95.19 106 VAL A N 1
ATOM 831 C CA . VAL A 1 106 ? -16.721 1.863 7.958 1.00 95.19 106 VAL A CA 1
ATOM 832 C C . VAL A 1 106 ? -15.976 2.565 6.832 1.00 95.19 106 VAL A C 1
ATOM 834 O O . VAL A 1 106 ? -16.040 3.784 6.716 1.00 95.19 106 VAL A O 1
ATOM 837 N N . VAL A 1 107 ? -15.281 1.813 5.977 1.00 95.88 107 VAL A N 1
ATOM 838 C CA . VAL A 1 107 ? -14.356 2.399 4.987 1.00 95.88 107 VAL A CA 1
ATOM 839 C C . VAL A 1 107 ? -15.086 2.971 3.765 1.00 95.88 107 VAL A C 1
ATOM 841 O O . VAL A 1 107 ? -14.560 3.836 3.069 1.00 95.88 107 VAL A O 1
ATOM 844 N N . SER A 1 108 ? -16.314 2.529 3.497 1.00 94.56 108 SER A N 1
ATOM 845 C CA . SER A 1 108 ? -17.151 3.060 2.414 1.00 94.56 108 SER A CA 1
ATOM 846 C C . SER A 1 108 ? -17.929 4.325 2.796 1.00 94.56 108 SER A C 1
ATOM 848 O O . SER A 1 108 ? -18.481 4.971 1.906 1.00 94.56 108 SER A O 1
ATOM 850 N N . ASP A 1 109 ? -17.962 4.705 4.077 1.00 92.62 109 ASP A N 1
ATOM 851 C CA . ASP A 1 109 ? -18.672 5.893 4.557 1.00 92.62 109 ASP A CA 1
ATOM 852 C C . ASP A 1 109 ? -17.680 6.979 4.999 1.00 92.62 109 ASP A C 1
ATOM 854 O O . ASP A 1 109 ? -16.873 6.798 5.914 1.00 92.62 109 ASP A O 1
ATOM 858 N N . MET A 1 110 ? -17.747 8.147 4.354 1.00 89.88 110 MET A N 1
ATOM 859 C CA . MET A 1 110 ? -16.865 9.275 4.658 1.00 89.88 110 MET A CA 1
ATOM 860 C C . MET A 1 110 ? -17.013 9.792 6.092 1.00 89.88 110 MET A C 1
ATOM 862 O O . MET A 1 110 ? -16.034 10.312 6.635 1.00 89.88 110 MET A O 1
ATOM 866 N N . ALA A 1 111 ? -18.187 9.652 6.714 1.00 89.12 111 ALA A N 1
ATOM 867 C CA . ALA A 1 111 ? -18.426 10.107 8.082 1.00 89.12 111 ALA A CA 1
ATOM 868 C C . ALA A 1 111 ? -17.529 9.379 9.097 1.00 89.12 111 ALA A C 1
ATOM 870 O O . ALA A 1 111 ? -17.113 9.972 10.091 1.00 89.12 111 ALA A O 1
ATOM 871 N N . TYR A 1 112 ? -17.184 8.118 8.822 1.00 90.69 112 TYR A N 1
ATOM 872 C CA . TYR A 1 112 ? -16.312 7.303 9.672 1.00 90.69 112 TYR A CA 1
ATOM 873 C C . TYR A 1 112 ? -14.879 7.244 9.135 1.00 90.69 112 TYR A C 1
ATOM 875 O O . TYR A 1 112 ? -13.919 7.341 9.900 1.00 90.69 112 TYR A O 1
ATOM 883 N N . MET A 1 113 ? -14.718 7.139 7.813 1.00 90.94 113 MET A N 1
ATOM 884 C CA . MET A 1 113 ? -13.415 7.025 7.153 1.00 90.94 113 MET A CA 1
ATOM 885 C C . MET A 1 113 ? -12.546 8.283 7.309 1.00 90.94 113 MET A C 1
ATOM 887 O O . MET A 1 113 ? -11.326 8.168 7.356 1.00 90.94 113 MET A O 1
ATOM 891 N N . SER A 1 114 ? -13.138 9.481 7.381 1.00 89.69 114 SER A N 1
ATOM 892 C CA . SER A 1 114 ? -12.382 10.747 7.387 1.00 89.69 114 SER A CA 1
ATOM 893 C C . SER A 1 114 ? -11.713 11.102 8.724 1.00 89.69 114 SER A C 1
ATOM 895 O O . SER A 1 114 ? -11.001 12.107 8.802 1.00 89.69 114 SER A O 1
ATOM 897 N N . THR A 1 115 ? -11.898 10.294 9.773 1.00 89.62 115 THR A N 1
ATOM 898 C CA . THR A 1 115 ? -11.184 10.459 11.050 1.00 89.62 115 THR A CA 1
ATOM 899 C C . THR A 1 115 ? -9.780 9.847 10.991 1.00 89.62 115 THR A C 1
ATOM 901 O O . THR A 1 115 ? -9.456 9.080 10.086 1.00 89.62 115 THR A O 1
ATOM 904 N N . VAL A 1 116 ? -8.924 10.154 11.974 1.00 88.25 116 VAL A N 1
ATOM 905 C CA . VAL A 1 116 ? -7.583 9.545 12.082 1.00 88.25 116 VAL A CA 1
ATOM 906 C C . VAL A 1 116 ? -7.700 8.024 12.205 1.00 88.25 116 VAL A C 1
ATOM 908 O O . VAL A 1 116 ? -7.045 7.292 11.472 1.00 88.25 116 VAL A O 1
ATOM 911 N N . GLU A 1 117 ? -8.593 7.545 13.067 1.00 89.38 117 GLU A N 1
ATOM 912 C CA . GLU A 1 117 ? -8.864 6.122 13.280 1.00 89.38 117 GLU A CA 1
ATOM 913 C C . GLU A 1 117 ? -9.469 5.471 12.030 1.00 89.38 117 GLU A C 1
ATOM 915 O O . GLU A 1 117 ? -9.156 4.323 11.722 1.00 89.38 117 GLU A O 1
ATOM 920 N N . GLY A 1 118 ? -10.308 6.205 11.290 1.00 93.12 118 GLY A N 1
ATOM 921 C CA . GLY A 1 118 ? -10.901 5.753 10.032 1.00 93.12 118 GLY A CA 1
ATOM 922 C C . GLY A 1 118 ? -9.855 5.546 8.944 1.00 93.12 118 GLY A C 1
ATOM 923 O O . GLY A 1 118 ? -9.855 4.511 8.280 1.00 93.12 118 GLY A O 1
ATOM 924 N N . LEU A 1 119 ? -8.912 6.480 8.814 1.00 93.81 119 LEU A N 1
ATOM 925 C CA . LEU A 1 119 ? -7.785 6.366 7.889 1.00 93.81 119 LEU A CA 1
ATOM 926 C C . LEU A 1 119 ? -6.811 5.253 8.300 1.00 93.81 119 LEU A C 1
ATOM 928 O O . LEU A 1 119 ? -6.320 4.531 7.439 1.00 93.81 119 LEU A O 1
ATOM 932 N N . GLU A 1 120 ? -6.562 5.056 9.597 1.00 92.94 120 GLU A N 1
ATOM 933 C CA . GLU A 1 120 ? -5.780 3.908 10.078 1.00 92.94 120 GLU A CA 1
ATOM 934 C C . GLU A 1 120 ? -6.465 2.575 9.764 1.00 92.94 120 GLU A C 1
ATOM 936 O O . GLU A 1 120 ? -5.804 1.633 9.332 1.00 92.94 120 GLU A O 1
ATOM 941 N N . CYS A 1 121 ? -7.786 2.498 9.957 1.00 95.25 121 CYS A N 1
ATOM 942 C CA . CYS A 1 121 ? -8.590 1.335 9.592 1.00 95.25 121 CYS A CA 1
ATOM 943 C C . CYS A 1 121 ? -8.535 1.072 8.080 1.00 95.25 121 CYS A C 1
ATOM 945 O O . CYS A 1 121 ? -8.380 -0.073 7.665 1.00 95.25 121 CYS A O 1
ATOM 947 N N . LEU A 1 122 ? -8.631 2.126 7.264 1.00 96.75 122 LEU A N 1
ATOM 948 C CA . LEU A 1 122 ? -8.519 2.063 5.808 1.00 96.75 122 LEU A CA 1
ATOM 949 C C . LEU A 1 122 ? -7.165 1.498 5.377 1.00 96.75 122 LEU A C 1
ATOM 951 O O . LEU A 1 122 ? -7.124 0.567 4.576 1.00 96.75 122 LEU A O 1
ATOM 955 N N . ILE A 1 123 ? -6.067 2.051 5.903 1.00 95.50 123 ILE A N 1
ATOM 956 C CA . ILE A 1 123 ? -4.706 1.621 5.558 1.00 95.50 123 ILE A CA 1
ATOM 957 C C . ILE A 1 123 ? -4.502 0.163 5.964 1.00 95.50 123 ILE A C 1
ATOM 959 O O . ILE A 1 123 ? -4.027 -0.621 5.148 1.00 95.50 123 ILE A O 1
ATOM 963 N N . LEU A 1 124 ? -4.907 -0.209 7.184 1.00 94.56 124 LEU A N 1
ATOM 964 C CA . LEU A 1 124 ? -4.824 -1.586 7.665 1.00 94.56 124 LEU A CA 1
ATOM 965 C C . LEU A 1 124 ? -5.582 -2.543 6.736 1.00 94.56 124 LEU A C 1
ATOM 967 O O . LEU A 1 124 ? -5.010 -3.511 6.253 1.00 94.56 124 LEU A O 1
ATOM 971 N N . LEU A 1 125 ? -6.846 -2.247 6.433 1.00 95.88 125 LEU A N 1
ATOM 972 C CA . LEU A 1 125 ? -7.671 -3.084 5.563 1.00 95.88 125 LEU A CA 1
ATOM 973 C C . LEU A 1 125 ? -7.075 -3.228 4.153 1.00 95.88 125 LEU A C 1
ATOM 975 O O . LEU A 1 125 ? -7.128 -4.302 3.559 1.00 95.88 125 LEU A O 1
ATOM 979 N N . ALA A 1 126 ? -6.498 -2.154 3.611 1.00 96.19 126 ALA A N 1
ATOM 980 C CA . ALA A 1 126 ? -5.876 -2.173 2.293 1.00 96.19 126 ALA A CA 1
ATOM 981 C C . ALA A 1 126 ? -4.591 -3.016 2.248 1.00 96.19 126 ALA A C 1
ATOM 983 O O . ALA A 1 126 ? -4.387 -3.724 1.259 1.00 96.19 126 ALA A O 1
ATOM 984 N N . ILE A 1 127 ? -3.765 -2.970 3.302 1.00 91.81 127 ILE A N 1
ATOM 985 C CA . ILE A 1 127 ? -2.586 -3.841 3.457 1.00 91.81 127 ILE A CA 1
ATOM 986 C C . ILE A 1 127 ? -3.036 -5.300 3.438 1.00 91.81 127 ILE A C 1
ATOM 988 O O . ILE A 1 127 ? -2.581 -6.072 2.604 1.00 91.81 127 ILE A O 1
ATOM 992 N N . LEU A 1 128 ? -4.026 -5.648 4.261 1.00 91.06 128 LEU A N 1
ATOM 993 C CA . LEU A 1 128 ? -4.493 -7.029 4.376 1.00 91.06 128 LEU A CA 1
ATOM 994 C C . LEU A 1 128 ? -5.132 -7.556 3.091 1.00 91.06 128 LEU A C 1
ATOM 996 O O . LEU A 1 128 ? -4.943 -8.713 2.735 1.00 91.06 128 LEU A O 1
ATOM 1000 N N . TYR A 1 129 ? -5.841 -6.714 2.333 1.00 93.81 129 TYR A N 1
ATOM 1001 C CA . TYR A 1 129 ? -6.285 -7.112 0.998 1.00 93.81 129 TYR A CA 1
ATOM 1002 C C . TYR A 1 129 ? -5.115 -7.377 0.042 1.00 93.81 129 TYR A C 1
ATOM 1004 O O . TYR A 1 129 ? -5.242 -8.246 -0.818 1.00 93.81 129 TYR A O 1
ATOM 1012 N N . ALA A 1 130 ? -4.001 -6.648 0.145 1.00 91.69 130 ALA A N 1
ATOM 1013 C CA . ALA A 1 130 ? -2.817 -6.925 -0.666 1.00 91.69 130 ALA A CA 1
ATOM 1014 C C . ALA A 1 130 ? -2.141 -8.237 -0.237 1.00 91.69 130 ALA A C 1
ATOM 1016 O O . ALA A 1 130 ? -1.837 -9.059 -1.104 1.00 91.69 130 ALA A O 1
ATOM 1017 N N . ASP A 1 131 ? -1.996 -8.460 1.070 1.00 87.38 131 ASP A N 1
ATOM 1018 C CA . ASP A 1 131 ? -1.430 -9.687 1.644 1.00 87.38 131 ASP A CA 1
ATOM 1019 C C . ASP A 1 131 ? -2.252 -10.917 1.241 1.00 87.38 131 ASP A C 1
ATOM 1021 O O . ASP A 1 131 ? -1.699 -11.939 0.849 1.00 87.38 131 ASP A O 1
ATOM 1025 N N . GLU A 1 132 ? -3.580 -10.783 1.192 1.00 89.00 132 GLU A N 1
ATOM 1026 C CA . GLU A 1 132 ? -4.495 -11.832 0.737 1.00 89.00 132 GLU A CA 1
ATOM 1027 C C . GLU A 1 132 ? -4.557 -12.017 -0.787 1.00 89.00 132 GLU A C 1
ATOM 1029 O O . GLU A 1 132 ? -5.311 -12.862 -1.284 1.00 89.00 132 GLU A O 1
ATOM 1034 N N . GLY A 1 133 ? -3.748 -11.282 -1.555 1.00 90.00 133 GLY A N 1
ATOM 1035 C CA . GLY A 1 133 ? -3.673 -11.428 -3.010 1.00 90.00 133 GLY A CA 1
ATOM 1036 C C . GLY A 1 133 ? -4.855 -10.785 -3.735 1.00 90.00 133 GLY A C 1
ATOM 1037 O O . GLY A 1 133 ? -5.236 -11.207 -4.827 1.00 90.00 133 GLY A O 1
ATOM 1038 N N . GLN A 1 134 ? -5.445 -9.743 -3.148 1.00 93.38 134 GLN A N 1
ATOM 1039 C CA . GLN A 1 134 ? -6.550 -8.964 -3.711 1.00 93.38 134 GLN A CA 1
ATOM 1040 C C . GLN A 1 134 ? -6.107 -7.532 -4.057 1.00 93.38 134 GLN A C 1
ATOM 1042 O O . GLN A 1 134 ? -6.671 -6.556 -3.544 1.00 93.38 134 GLN A O 1
ATOM 1047 N N . PRO A 1 135 ? -5.146 -7.360 -4.988 1.00 93.50 135 PRO A N 1
ATOM 1048 C CA . PRO A 1 135 ? -4.544 -6.060 -5.287 1.00 93.50 135 PRO A CA 1
ATOM 1049 C C . PRO A 1 135 ? -5.568 -5.046 -5.806 1.00 93.50 135 PRO A C 1
ATOM 1051 O O . PRO A 1 135 ? -5.482 -3.863 -5.495 1.00 93.50 135 PRO A O 1
ATOM 1054 N N . ARG A 1 136 ? -6.605 -5.493 -6.532 1.00 96.00 136 ARG A N 1
ATOM 1055 C CA . ARG A 1 136 ? -7.694 -4.612 -6.992 1.00 96.00 136 ARG A CA 1
ATOM 1056 C C . ARG A 1 136 ? -8.504 -4.026 -5.836 1.00 96.00 136 ARG A C 1
ATOM 1058 O O . ARG A 1 136 ? -8.862 -2.855 -5.891 1.00 96.00 136 ARG A O 1
ATOM 1065 N N . ARG A 1 137 ? -8.784 -4.816 -4.792 1.00 96.06 137 ARG A N 1
ATOM 1066 C CA . ARG A 1 137 ? -9.495 -4.320 -3.603 1.00 96.06 137 ARG A CA 1
ATOM 1067 C C . ARG A 1 137 ? -8.613 -3.377 -2.806 1.00 96.06 137 ARG A C 1
ATOM 1069 O O . ARG A 1 137 ? -9.056 -2.279 -2.495 1.00 96.06 137 ARG A O 1
ATOM 1076 N N . SER A 1 138 ? -7.358 -3.762 -2.571 1.00 96.19 138 SER A N 1
ATOM 1077 C CA . SER A 1 138 ? -6.360 -2.894 -1.939 1.00 96.19 138 SER A CA 1
ATOM 1078 C C . SER A 1 138 ? -6.276 -1.531 -2.643 1.00 96.19 138 SER A C 1
ATOM 1080 O O . SER A 1 138 ? -6.466 -0.487 -2.017 1.00 96.19 138 SER A O 1
ATOM 1082 N N . TRP A 1 139 ? -6.146 -1.535 -3.975 1.00 97.25 139 TRP A N 1
ATOM 1083 C CA . TRP A 1 139 ? -6.149 -0.327 -4.801 1.00 97.25 139 TRP A CA 1
ATOM 1084 C C . TRP A 1 139 ? -7.418 0.517 -4.641 1.00 97.25 139 TRP A C 1
ATOM 1086 O O . TRP A 1 139 ? -7.322 1.726 -4.447 1.00 97.25 139 TRP A O 1
ATOM 1096 N N . MET A 1 140 ? -8.610 -0.091 -4.685 1.00 97.06 140 MET A N 1
ATOM 1097 C CA . MET A 1 140 ? -9.876 0.637 -4.505 1.00 97.06 140 MET A CA 1
ATOM 1098 C C . MET A 1 140 ? -9.944 1.339 -3.144 1.00 97.06 140 MET A C 1
ATOM 1100 O O . MET A 1 140 ? -10.397 2.483 -3.063 1.00 97.06 140 MET A O 1
ATOM 1104 N N . ILE A 1 141 ? -9.479 0.674 -2.085 1.00 97.44 141 ILE A N 1
ATOM 1105 C CA . ILE A 1 141 ? -9.452 1.231 -0.732 1.00 97.44 141 ILE A CA 1
ATOM 1106 C C . ILE A 1 141 ? -8.468 2.407 -0.650 1.00 97.44 141 ILE A C 1
ATOM 1108 O O . ILE A 1 141 ? -8.851 3.491 -0.202 1.00 97.44 141 ILE A O 1
ATOM 1112 N N . TYR A 1 142 ? -7.242 2.265 -1.165 1.00 96.81 142 TYR A N 1
ATOM 1113 C CA . TYR A 1 142 ? -6.290 3.382 -1.221 1.00 96.81 142 TYR A CA 1
ATOM 1114 C C . TYR A 1 142 ? -6.790 4.544 -2.086 1.00 96.81 142 TYR A C 1
ATOM 1116 O O . TYR A 1 142 ? -6.639 5.704 -1.699 1.00 96.81 142 TYR A O 1
ATOM 1124 N N . ARG A 1 143 ? -7.465 4.263 -3.208 1.00 96.44 143 ARG A N 1
ATOM 1125 C CA . ARG A 1 143 ? -8.086 5.283 -4.068 1.00 96.44 143 ARG A CA 1
ATOM 1126 C C . ARG A 1 143 ? -9.134 6.097 -3.305 1.00 96.44 143 ARG A C 1
ATOM 1128 O O . ARG A 1 143 ? -9.166 7.314 -3.471 1.00 96.44 143 ARG A O 1
ATOM 1135 N N . ARG A 1 144 ? -9.938 5.477 -2.432 1.00 95.94 144 ARG A N 1
ATOM 1136 C CA . ARG A 1 144 ? -10.842 6.212 -1.523 1.00 95.94 144 ARG A CA 1
ATOM 1137 C C . ARG A 1 144 ? -10.064 7.078 -0.534 1.00 95.94 144 ARG A C 1
ATOM 1139 O O . ARG A 1 144 ? -10.422 8.236 -0.346 1.00 95.94 144 ARG A O 1
ATOM 1146 N N . GLY A 1 145 ? -8.971 6.561 0.027 1.00 95.00 145 GLY A N 1
ATOM 1147 C CA . GLY A 1 145 ? -8.071 7.331 0.890 1.00 95.00 145 GLY A CA 1
ATOM 1148 C C . GLY A 1 145 ? -7.517 8.584 0.203 1.00 95.00 145 GLY A C 1
ATOM 1149 O O . GLY A 1 145 ? -7.504 9.656 0.803 1.00 95.00 145 GLY A O 1
ATOM 1150 N N . VAL A 1 146 ? -7.137 8.486 -1.076 1.00 94.81 146 VAL A N 1
ATOM 1151 C CA . VAL A 1 146 ? -6.698 9.638 -1.885 1.00 94.81 146 VAL A CA 1
ATOM 1152 C C . VAL A 1 146 ? -7.815 10.673 -2.033 1.00 94.81 146 VAL A C 1
ATOM 1154 O O . VAL A 1 146 ? -7.572 11.861 -1.825 1.00 94.81 146 VAL A O 1
ATOM 1157 N N . VAL A 1 147 ? -9.041 10.233 -2.330 1.00 94.00 147 VAL A N 1
ATOM 1158 C CA . VAL A 1 147 ? -10.208 11.128 -2.435 1.00 94.00 147 VAL A CA 1
ATOM 1159 C C . VAL A 1 147 ? -10.474 11.836 -1.103 1.00 94.00 147 VAL A C 1
ATOM 1161 O O . VAL A 1 147 ? -10.664 13.050 -1.078 1.00 94.00 147 VAL A O 1
ATOM 1164 N N . VAL A 1 148 ? -10.423 11.118 0.022 1.00 92.19 148 VAL A N 1
ATOM 1165 C CA . VAL A 1 148 ? -10.570 11.726 1.356 1.00 92.19 148 VAL A CA 1
ATOM 1166 C C . VAL A 1 148 ? -9.462 12.728 1.631 1.00 92.19 148 VAL A C 1
ATOM 1168 O O . VAL A 1 148 ? -9.739 13.825 2.115 1.00 92.19 148 VAL A O 1
ATOM 1171 N N . ALA A 1 149 ? -8.215 12.389 1.310 1.00 90.06 149 ALA A N 1
ATOM 1172 C CA . ALA A 1 149 ? -7.089 13.290 1.500 1.00 90.06 149 ALA A CA 1
ATOM 1173 C C . ALA A 1 149 ? -7.254 14.593 0.700 1.00 90.06 149 ALA A C 1
ATOM 1175 O O . ALA A 1 149 ? -6.937 15.663 1.218 1.00 90.06 149 ALA A O 1
ATOM 1176 N N . GLN A 1 150 ? -7.803 14.507 -0.518 1.00 89.81 150 GLN A N 1
ATOM 1177 C CA . GLN A 1 150 ? -8.148 15.656 -1.360 1.00 89.81 150 GLN A CA 1
ATOM 1178 C C . GLN A 1 150 ? -9.264 16.514 -0.758 1.00 89.81 150 GLN A C 1
ATOM 1180 O O . GLN A 1 150 ? -9.135 17.733 -0.693 1.00 89.81 150 GLN A O 1
ATOM 1185 N N . LEU A 1 151 ? -10.340 15.891 -0.276 1.00 90.06 151 LEU A N 1
ATOM 1186 C CA . LEU A 1 151 ? -11.498 16.604 0.275 1.00 90.06 151 LEU A CA 1
ATOM 1187 C C . LEU A 1 151 ? -11.229 17.241 1.645 1.00 90.06 151 LEU A C 1
ATOM 1189 O O . LEU A 1 151 ? -11.807 18.276 1.969 1.00 90.06 151 LEU A O 1
ATOM 1193 N N . THR A 1 152 ? -10.366 16.625 2.453 1.00 87.94 152 THR A N 1
ATOM 1194 C CA . THR A 1 152 ? -10.079 17.052 3.835 1.00 87.94 152 THR A CA 1
ATOM 1195 C C . THR A 1 152 ? -8.790 17.862 3.973 1.00 87.94 152 THR A C 1
ATOM 1197 O O . THR A 1 152 ? -8.412 18.221 5.089 1.00 87.94 152 THR A O 1
ATOM 1200 N N . ASP A 1 153 ? -8.112 18.149 2.856 1.00 87.44 153 ASP A N 1
ATOM 1201 C CA . ASP A 1 153 ? -6.821 18.847 2.816 1.00 87.44 153 ASP A CA 1
ATOM 1202 C C . ASP A 1 153 ? -5.751 18.151 3.691 1.00 87.44 153 ASP A C 1
ATOM 1204 O O . ASP A 1 153 ? -4.900 18.785 4.324 1.00 87.44 153 ASP A O 1
ATOM 1208 N N . LEU A 1 154 ? -5.802 16.809 3.757 1.00 87.00 154 LEU A N 1
ATOM 1209 C CA . LEU A 1 154 ? -4.970 15.988 4.649 1.00 87.00 154 LEU A CA 1
ATOM 1210 C C . LEU A 1 154 ? -3.473 16.211 4.398 1.00 87.00 154 LEU A C 1
ATOM 1212 O O . LEU A 1 154 ? -2.686 16.245 5.344 1.00 87.00 154 LEU A O 1
ATOM 1216 N N . TYR A 1 155 ? -3.089 16.410 3.138 1.00 84.00 155 TYR A N 1
ATOM 1217 C CA . TYR A 1 155 ? -1.708 16.673 2.736 1.00 84.00 155 TYR A CA 1
ATOM 1218 C C . TYR A 1 155 ? -1.178 18.004 3.306 1.00 84.00 155 TYR A C 1
ATOM 1220 O O . TYR A 1 155 ? -0.048 18.039 3.790 1.00 84.00 155 TYR A O 1
ATOM 1228 N N . GLN A 1 156 ? -1.988 19.074 3.351 1.00 82.56 156 GLN A N 1
ATOM 1229 C CA . GLN A 1 156 ? -1.606 20.336 4.013 1.00 82.56 156 GLN A CA 1
ATOM 1230 C C . GLN A 1 156 ? -1.614 20.190 5.529 1.00 82.56 156 GLN A C 1
ATOM 1232 O O . GLN A 1 156 ? -0.729 20.695 6.219 1.00 82.56 156 GLN A O 1
ATOM 1237 N N . ALA A 1 157 ? -2.605 19.481 6.072 1.00 77.75 157 ALA A N 1
ATOM 1238 C CA . ALA A 1 157 ? -2.671 19.218 7.502 1.00 77.75 157 ALA A CA 1
ATOM 1239 C C . ALA A 1 157 ? -1.449 18.413 7.988 1.00 77.75 157 ALA A C 1
ATOM 1241 O O . ALA A 1 157 ? -0.988 18.618 9.112 1.00 77.75 157 ALA A O 1
ATOM 1242 N N . GLY A 1 158 ? -0.883 17.563 7.126 1.00 75.56 158 GLY A N 1
ATOM 1243 C CA . GLY A 1 158 ? 0.374 16.855 7.352 1.00 75.56 158 GLY A CA 1
ATOM 1244 C C . GLY A 1 158 ? 1.601 17.763 7.484 1.00 75.56 158 GLY A C 1
ATOM 1245 O O . GLY A 1 158 ? 2.569 17.371 8.123 1.00 75.56 158 GLY A O 1
ATOM 1246 N N . LEU A 1 159 ? 1.572 19.001 6.981 1.00 78.88 159 LEU A N 1
ATOM 1247 C CA . LEU A 1 159 ? 2.650 19.971 7.230 1.00 78.88 159 LEU A CA 1
ATOM 1248 C C . LEU A 1 159 ? 2.692 20.447 8.689 1.00 78.88 159 LEU A C 1
ATOM 1250 O O . LEU A 1 159 ? 3.710 20.948 9.145 1.00 78.88 159 LEU A O 1
ATOM 1254 N N . ARG A 1 160 ? 1.577 20.312 9.418 1.00 81.44 160 ARG A N 1
ATOM 1255 C CA . ARG A 1 160 ? 1.416 20.798 10.800 1.00 81.44 160 ARG A CA 1
ATOM 1256 C C . ARG A 1 160 ? 1.269 19.673 11.821 1.00 81.44 160 ARG A C 1
ATOM 1258 O O . ARG A 1 160 ? 1.214 19.937 13.016 1.00 81.44 160 ARG A O 1
ATOM 1265 N N . SER A 1 161 ? 1.117 18.432 11.364 1.00 83.06 161 SER A N 1
ATOM 1266 C CA . SER A 1 161 ? 0.843 17.278 12.215 1.00 83.06 161 SER A CA 1
ATOM 1267 C C . SER A 1 161 ? 1.542 16.042 11.674 1.00 83.06 161 SER A C 1
ATOM 1269 O O . SER A 1 161 ? 1.178 15.520 10.619 1.00 83.06 161 SER A O 1
ATOM 1271 N N . THR A 1 162 ? 2.494 15.525 12.449 1.00 79.81 162 THR A N 1
ATOM 1272 C CA . THR A 1 162 ? 3.233 14.301 12.125 1.00 79.81 162 THR A CA 1
ATOM 1273 C C . THR A 1 162 ? 2.292 13.114 11.916 1.00 79.81 162 THR A C 1
ATOM 1275 O O . THR A 1 162 ? 2.430 12.398 10.930 1.00 79.81 162 THR A O 1
ATOM 1278 N N . ALA A 1 163 ? 1.275 12.950 12.769 1.00 80.44 163 ALA A N 1
ATOM 1279 C CA . ALA A 1 163 ? 0.281 11.881 12.639 1.00 80.44 163 ALA A CA 1
ATOM 1280 C C . ALA A 1 163 ? -0.477 11.940 11.300 1.00 80.44 163 ALA A C 1
ATOM 1282 O O . ALA A 1 163 ? -0.597 10.934 10.605 1.00 80.44 163 ALA A O 1
ATOM 1283 N N . LYS A 1 164 ? -0.934 13.130 10.886 1.00 84.38 164 LYS A N 1
ATOM 1284 C CA . LYS A 1 164 ? -1.620 13.302 9.593 1.00 84.38 164 LYS A CA 1
ATOM 1285 C C . LYS A 1 164 ? -0.674 13.132 8.408 1.00 84.38 164 LYS A C 1
ATOM 1287 O O . LYS A 1 164 ? -1.078 12.567 7.395 1.00 84.38 164 LYS A O 1
ATOM 1292 N N . ARG A 1 165 ? 0.583 13.572 8.542 1.00 84.06 165 ARG A N 1
ATOM 1293 C CA . ARG A 1 165 ? 1.622 13.367 7.524 1.00 84.06 165 ARG A CA 1
ATOM 1294 C C . ARG A 1 165 ? 1.853 11.883 7.272 1.00 84.06 165 ARG A C 1
ATOM 1296 O O . ARG A 1 165 ? 1.888 11.482 6.118 1.00 84.06 165 ARG A O 1
ATOM 1303 N N . ARG A 1 166 ? 1.943 11.079 8.336 1.00 82.19 166 ARG A N 1
ATOM 1304 C CA . ARG A 1 166 ? 2.110 9.619 8.258 1.00 82.19 166 ARG A CA 1
ATOM 1305 C C . ARG A 1 166 ? 0.975 8.973 7.468 1.00 82.19 166 ARG A C 1
ATOM 1307 O O . ARG A 1 166 ? 1.231 8.297 6.482 1.00 82.19 166 ARG A O 1
ATOM 1314 N N . LEU A 1 167 ? -0.274 9.264 7.837 1.00 87.56 167 LEU A N 1
ATOM 1315 C CA . LEU A 1 167 ? -1.449 8.740 7.131 1.00 87.56 167 LEU A CA 1
ATOM 1316 C C . LEU A 1 167 ? -1.451 9.130 5.652 1.00 87.56 167 LEU A C 1
ATOM 1318 O O . LEU A 1 167 ? -1.676 8.287 4.786 1.00 87.56 167 LEU A O 1
ATOM 1322 N N . TRP A 1 168 ? -1.166 10.403 5.365 1.00 89.38 168 TRP A N 1
ATOM 1323 C CA . TRP A 1 168 ? -1.075 10.895 3.997 1.00 89.38 168 TRP A CA 1
ATOM 1324 C C . TRP A 1 168 ? -0.015 10.144 3.189 1.00 89.38 168 TRP A C 1
ATOM 1326 O O . TRP A 1 168 ? -0.314 9.641 2.110 1.00 89.38 168 TRP A O 1
ATOM 1336 N N . LEU A 1 169 ? 1.205 10.042 3.713 1.00 87.81 169 LEU A N 1
ATOM 1337 C CA . LEU A 1 169 ? 2.324 9.401 3.030 1.00 87.81 169 LEU A CA 1
ATOM 1338 C C . LEU A 1 169 ? 2.093 7.897 2.823 1.00 87.81 169 LEU A C 1
ATOM 1340 O O . LEU A 1 169 ? 2.385 7.394 1.738 1.00 87.81 169 LEU A O 1
ATOM 1344 N N . SER A 1 170 ? 1.481 7.207 3.792 1.00 89.25 170 SER A N 1
ATOM 1345 C CA . SER A 1 170 ? 1.072 5.802 3.658 1.00 89.25 170 SER A CA 1
ATOM 1346 C C . SER A 1 170 ? 0.053 5.593 2.535 1.00 89.25 170 SER A C 1
ATOM 1348 O O . SER A 1 170 ? 0.184 4.658 1.748 1.00 89.25 170 SER A O 1
ATOM 1350 N N . ILE A 1 171 ? -0.942 6.477 2.414 1.00 93.12 171 ILE A N 1
ATOM 1351 C CA . ILE A 1 171 ? -1.935 6.423 1.329 1.00 93.12 171 ILE A CA 1
ATOM 1352 C C . ILE A 1 171 ? -1.283 6.765 -0.016 1.00 93.12 171 ILE A C 1
ATOM 1354 O O . ILE A 1 171 ? -1.505 6.075 -1.009 1.00 93.12 171 ILE A O 1
ATOM 1358 N N . TYR A 1 172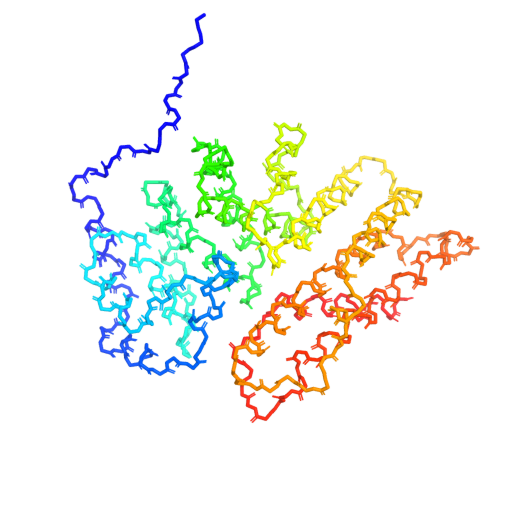 ? -0.462 7.814 -0.044 1.00 92.19 172 TYR A N 1
ATOM 1359 C CA . TYR A 1 172 ? 0.223 8.306 -1.236 1.00 92.19 172 TYR A CA 1
ATOM 1360 C C . TYR A 1 172 ? 1.105 7.235 -1.883 1.00 92.19 172 TYR A C 1
ATOM 1362 O O . TYR A 1 172 ? 1.014 7.006 -3.094 1.00 92.19 172 TYR A O 1
ATOM 1370 N N . GLN A 1 173 ? 1.950 6.578 -1.082 1.00 91.38 173 GLN A N 1
ATOM 1371 C CA . GLN A 1 173 ? 2.877 5.570 -1.587 1.00 91.38 173 GLN A CA 1
ATOM 1372 C C . GLN A 1 173 ? 2.141 4.329 -2.086 1.00 91.38 173 GLN A C 1
ATOM 1374 O O . GLN A 1 173 ? 2.417 3.841 -3.182 1.00 91.38 173 GLN A O 1
ATOM 1379 N N . ALA A 1 174 ? 1.156 3.862 -1.319 1.00 92.81 174 ALA A N 1
ATOM 1380 C CA . ALA A 1 174 ? 0.451 2.634 -1.628 1.00 92.81 174 ALA A CA 1
ATOM 1381 C C . ALA A 1 174 ? -0.474 2.792 -2.840 1.00 92.81 174 ALA A C 1
ATOM 1383 O O . ALA A 1 174 ? -0.551 1.885 -3.666 1.00 92.81 174 ALA A O 1
ATOM 1384 N N . ASP A 1 175 ? -1.095 3.965 -3.023 1.00 95.19 175 ASP A N 1
ATOM 1385 C CA . ASP A 1 175 ? -1.858 4.272 -4.235 1.00 95.19 175 ASP A CA 1
ATOM 1386 C C . ASP A 1 175 ? -1.008 4.112 -5.500 1.00 95.19 175 ASP A C 1
ATOM 1388 O O . ASP A 1 175 ? -1.416 3.447 -6.453 1.00 95.19 175 ASP A O 1
ATOM 1392 N N . ARG A 1 176 ? 0.189 4.702 -5.512 1.00 94.19 176 ARG A N 1
ATOM 1393 C CA . ARG A 1 176 ? 1.105 4.655 -6.661 1.00 94.19 176 ARG A CA 1
ATOM 1394 C C . ARG A 1 176 ? 1.606 3.255 -6.924 1.00 94.19 176 ARG A C 1
ATOM 1396 O O . ARG A 1 176 ? 1.589 2.805 -8.064 1.00 94.19 176 ARG A O 1
ATOM 1403 N N . MET A 1 177 ? 2.004 2.559 -5.869 1.00 91.62 177 MET A N 1
ATOM 1404 C CA . MET A 1 177 ? 2.460 1.183 -5.969 1.00 91.62 177 MET A CA 1
ATOM 1405 C C . MET A 1 177 ? 1.381 0.260 -6.529 1.00 91.62 177 MET A C 1
ATOM 1407 O O . MET A 1 177 ? 1.631 -0.447 -7.501 1.00 91.62 177 MET A O 1
ATOM 1411 N N . MET A 1 178 ? 0.167 0.309 -5.977 1.00 94.81 178 MET A N 1
ATOM 1412 C CA . MET A 1 178 ? -0.944 -0.514 -6.453 1.00 94.81 178 MET A CA 1
ATOM 1413 C C . MET A 1 178 ? -1.392 -0.116 -7.859 1.00 94.81 178 MET A C 1
ATOM 1415 O O . MET A 1 178 ? -1.720 -0.979 -8.670 1.00 94.81 178 MET A O 1
ATOM 1419 N N . SER A 1 179 ? -1.373 1.181 -8.179 1.00 96.56 179 SER A N 1
ATOM 1420 C CA . SER A 1 179 ? -1.683 1.666 -9.527 1.00 96.56 179 SER A CA 1
ATOM 1421 C C . SER A 1 179 ? -0.658 1.152 -10.540 1.00 96.56 179 SER A C 1
ATOM 1423 O O . SER A 1 179 ? -1.047 0.616 -11.572 1.00 96.56 179 SER A O 1
ATOM 1425 N N . MET A 1 180 ? 0.638 1.213 -10.221 1.00 94.88 180 MET A N 1
ATOM 1426 C CA . MET A 1 180 ? 1.702 0.660 -11.062 1.00 94.88 180 MET A CA 1
ATOM 1427 C C . MET A 1 180 ? 1.522 -0.846 -11.258 1.00 94.88 180 MET A C 1
ATOM 1429 O O . MET A 1 180 ? 1.507 -1.312 -12.394 1.00 94.88 180 MET A O 1
ATOM 1433 N N . PHE A 1 181 ? 1.325 -1.579 -10.162 1.00 91.69 181 PHE A N 1
ATOM 1434 C CA . PHE A 1 181 ? 1.143 -3.028 -10.159 1.00 91.69 181 PHE A CA 1
ATOM 1435 C C . PHE A 1 181 ? -0.040 -3.480 -11.029 1.00 91.69 181 PHE A C 1
ATOM 1437 O O . PHE A 1 181 ? 0.019 -4.509 -11.695 1.00 91.69 181 PHE A O 1
ATOM 1444 N N . LEU A 1 182 ? -1.125 -2.700 -11.050 1.00 94.12 182 LEU A N 1
ATOM 1445 C CA . LEU A 1 182 ? -2.329 -2.994 -11.830 1.00 94.12 182 LEU A CA 1
ATOM 1446 C C . LEU A 1 182 ? -2.326 -2.387 -13.241 1.00 94.12 182 LEU A C 1
ATOM 1448 O O . LEU A 1 182 ? -3.270 -2.629 -13.994 1.00 94.12 182 LEU A O 1
ATOM 1452 N N . GLY A 1 183 ? -1.321 -1.583 -13.599 1.00 93.12 183 GLY A N 1
ATOM 1453 C CA . GLY A 1 183 ? -1.309 -0.829 -14.856 1.00 93.12 183 GLY A CA 1
ATOM 1454 C C . GLY A 1 183 ? -2.398 0.250 -14.934 1.00 93.12 183 GLY A C 1
ATOM 1455 O O . GLY A 1 183 ? -2.950 0.489 -16.003 1.00 93.12 183 GLY A O 1
ATOM 1456 N N . LEU A 1 184 ? -2.734 0.876 -13.805 1.00 95.62 184 LEU A N 1
ATOM 1457 C CA . LEU A 1 184 ? -3.751 1.922 -13.665 1.00 95.62 184 LEU A CA 1
ATOM 1458 C C . LEU A 1 184 ? -3.111 3.303 -13.427 1.00 95.62 184 LEU A C 1
ATOM 1460 O O . LEU A 1 184 ? -1.968 3.382 -12.970 1.00 95.62 184 LEU A O 1
ATOM 1464 N N . PRO A 1 185 ? -3.835 4.408 -13.681 1.00 94.94 185 PRO A N 1
ATOM 1465 C CA . PRO A 1 185 ? -3.382 5.738 -13.289 1.00 94.94 185 PRO A CA 1
ATOM 1466 C C . PRO A 1 185 ? -3.423 5.917 -11.763 1.00 94.94 185 PRO A C 1
ATOM 1468 O O . PRO A 1 185 ? -4.336 5.427 -11.085 1.00 94.94 185 PRO A O 1
ATOM 1471 N N . TYR A 1 186 ? -2.458 6.671 -11.230 1.00 94.12 186 TYR A N 1
ATOM 1472 C CA . TYR A 1 186 ? -2.477 7.154 -9.846 1.00 94.12 186 TYR A CA 1
ATOM 1473 C C . TYR A 1 186 ? -3.480 8.313 -9.695 1.00 94.12 186 TYR A C 1
ATOM 1475 O O . TYR A 1 186 ? -3.830 8.975 -10.670 1.00 94.12 186 TYR A O 1
ATOM 1483 N N . GLY A 1 187 ? -3.972 8.575 -8.481 1.00 91.19 187 GLY A N 1
ATOM 1484 C CA . GLY A 1 187 ? -5.085 9.527 -8.282 1.00 91.19 187 GLY A CA 1
ATOM 1485 C C . GLY A 1 187 ? -4.696 10.879 -7.711 1.00 91.19 187 GLY A C 1
ATOM 1486 O O . GLY A 1 187 ? -5.558 11.740 -7.546 1.00 91.19 187 GLY A O 1
ATOM 1487 N N . PHE A 1 188 ? -3.420 11.077 -7.392 1.00 89.44 188 PHE A N 1
ATOM 1488 C CA . PHE A 1 188 ? -2.928 12.335 -6.848 1.00 89.44 188 PHE A CA 1
ATOM 1489 C C . PHE A 1 188 ? -1.785 12.897 -7.686 1.00 89.44 188 PHE A C 1
ATOM 1491 O O . PHE A 1 188 ? -0.746 12.256 -7.794 1.00 89.44 188 PHE A O 1
ATOM 1498 N N . VAL A 1 189 ? -1.956 14.094 -8.244 1.00 85.81 189 VAL A N 1
ATOM 1499 C CA . VAL A 1 189 ? -0.981 14.733 -9.142 1.00 85.81 189 VAL A CA 1
ATOM 1500 C C . VAL A 1 189 ? 0.076 15.501 -8.348 1.00 85.81 189 VAL A C 1
ATOM 1502 O O . VAL A 1 189 ? -0.246 16.471 -7.664 1.00 85.81 189 VAL A O 1
ATOM 1505 N N . ASP A 1 190 ? 1.345 15.105 -8.485 1.00 82.44 190 ASP A N 1
ATOM 1506 C CA . ASP A 1 190 ? 2.465 15.672 -7.713 1.00 82.44 190 ASP A CA 1
ATOM 1507 C C . ASP A 1 190 ? 2.734 17.147 -8.014 1.00 82.44 190 ASP A C 1
ATOM 1509 O O . ASP A 1 190 ? 3.077 17.910 -7.112 1.00 82.44 190 ASP A O 1
ATOM 1513 N N . MET A 1 191 ? 2.542 17.566 -9.269 1.00 74.38 191 MET A N 1
ATOM 1514 C CA . MET A 1 191 ? 2.878 18.914 -9.747 1.00 74.38 191 MET A CA 1
ATOM 1515 C C . MET A 1 191 ? 2.226 20.040 -8.937 1.00 74.38 191 MET A C 1
ATOM 1517 O O . MET A 1 191 ? 2.775 21.134 -8.856 1.00 74.38 191 MET A O 1
ATOM 1521 N N . HIS A 1 192 ? 1.076 19.788 -8.315 1.00 70.00 192 HIS A N 1
ATOM 1522 C CA . HIS A 1 192 ? 0.369 20.792 -7.519 1.00 70.00 192 HIS A CA 1
ATOM 1523 C C . HIS A 1 192 ? 0.834 20.853 -6.051 1.00 70.00 192 HIS A C 1
ATOM 1525 O O . HIS A 1 192 ? 0.399 21.731 -5.308 1.00 70.00 192 HIS A O 1
ATOM 1531 N N . HIS A 1 193 ? 1.700 19.928 -5.619 1.00 69.56 193 HIS A N 1
ATOM 1532 C CA . HIS A 1 193 ? 1.988 19.673 -4.203 1.00 69.56 193 HIS A CA 1
ATOM 1533 C C . HIS A 1 193 ? 3.459 19.314 -3.909 1.00 69.56 193 HIS A C 1
ATOM 1535 O O . HIS A 1 193 ? 3.744 18.779 -2.838 1.00 69.56 193 HIS A O 1
ATOM 1541 N N . GLN A 1 194 ? 4.399 19.624 -4.812 1.00 65.81 194 GLN A N 1
ATOM 1542 C CA . GLN A 1 194 ? 5.827 19.265 -4.685 1.00 65.81 194 GLN A CA 1
ATOM 1543 C C . GLN A 1 194 ? 6.436 19.655 -3.328 1.00 65.81 194 GLN A C 1
ATOM 1545 O O . GLN A 1 194 ? 7.072 18.834 -2.671 1.00 65.81 194 GLN A O 1
ATOM 1550 N N . GLN A 1 195 ? 6.114 20.854 -2.835 1.00 62.88 195 GLN A N 1
ATOM 1551 C CA . GLN A 1 195 ? 6.586 21.365 -1.541 1.00 62.88 195 GLN A CA 1
ATOM 1552 C C . GLN A 1 195 ? 6.234 20.458 -0.353 1.00 62.88 195 GLN A C 1
ATOM 1554 O O . GLN A 1 195 ? 6.922 20.480 0.658 1.00 62.88 195 GLN A O 1
ATOM 1559 N N . ILE A 1 196 ? 5.170 19.656 -0.451 1.00 60.97 196 ILE A N 1
ATOM 1560 C CA . ILE A 1 196 ? 4.677 18.787 0.629 1.00 60.97 196 ILE A CA 1
ATOM 1561 C C . ILE A 1 196 ? 5.474 17.484 0.698 1.00 60.97 196 ILE A C 1
ATOM 1563 O O . ILE A 1 196 ? 5.679 16.933 1.787 1.00 60.97 196 ILE A O 1
ATOM 1567 N N . LEU A 1 197 ? 5.941 17.021 -0.460 1.00 63.34 197 LEU A N 1
ATOM 1568 C CA . LEU A 1 197 ? 6.745 15.814 -0.623 1.00 63.34 197 LEU A CA 1
ATOM 1569 C C . LEU A 1 197 ? 8.225 16.076 -0.308 1.00 63.34 197 LEU A C 1
ATOM 1571 O O . LEU A 1 197 ? 8.914 15.176 0.158 1.00 63.34 197 LEU A O 1
ATOM 1575 N N . GLU A 1 198 ? 8.685 17.317 -0.485 1.00 61.44 198 GLU A N 1
ATOM 1576 C CA . GLU A 1 198 ? 10.081 17.734 -0.290 1.00 61.44 198 GLU A CA 1
ATOM 1577 C C . GLU A 1 198 ? 10.424 18.195 1.135 1.00 61.44 198 GLU A C 1
ATOM 1579 O O . GLU A 1 198 ? 11.601 18.404 1.435 1.00 61.44 198 GLU A O 1
ATOM 1584 N N . VAL A 1 199 ? 9.439 18.348 2.036 1.00 54.84 199 VAL A N 1
ATOM 1585 C CA . VAL A 1 199 ? 9.720 18.738 3.430 1.00 54.84 199 VAL A CA 1
ATOM 1586 C C . VAL A 1 199 ? 10.594 17.679 4.094 1.00 54.84 199 VAL A C 1
ATOM 1588 O O . VAL A 1 199 ? 10.113 16.598 4.454 1.00 54.84 199 VAL A O 1
ATOM 1591 N N . LYS A 1 200 ? 11.871 18.031 4.287 1.00 53.28 200 LYS A N 1
ATOM 1592 C CA . LYS A 1 200 ? 12.781 17.329 5.187 1.00 53.28 200 LYS A CA 1
ATOM 1593 C C . LYS A 1 200 ? 12.224 17.481 6.602 1.00 53.28 200 LYS A C 1
ATOM 1595 O O . LYS A 1 200 ? 12.055 18.607 7.065 1.00 53.28 200 LYS A O 1
ATOM 1600 N N . PRO A 1 201 ? 11.869 16.388 7.269 1.00 50.47 201 PRO A N 1
ATOM 1601 C CA . PRO A 1 201 ? 11.337 16.462 8.613 1.00 50.47 201 PRO A CA 1
ATOM 1602 C C . PRO A 1 201 ? 12.463 16.842 9.576 1.00 50.47 201 PRO A C 1
ATOM 1604 O O . PRO A 1 201 ? 13.581 16.353 9.458 1.00 50.47 201 PRO A O 1
ATOM 1607 N N . GLU A 1 202 ? 12.150 17.732 10.516 1.00 47.91 202 GLU A N 1
ATOM 1608 C CA . GLU A 1 202 ? 13.076 18.210 11.555 1.00 47.91 202 GLU A CA 1
ATOM 1609 C C . GLU A 1 202 ? 13.498 17.106 12.541 1.00 47.91 202 GLU A C 1
ATOM 1611 O O . GLU A 1 202 ? 14.488 17.265 13.244 1.00 47.91 202 GLU A O 1
ATOM 1616 N N . ASN A 1 203 ? 12.779 15.980 12.555 1.00 45.28 203 ASN A N 1
ATOM 1617 C CA . ASN A 1 203 ? 13.147 14.757 13.257 1.00 45.28 203 ASN A CA 1
ATOM 1618 C C . ASN A 1 203 ? 13.331 13.653 12.221 1.00 45.28 203 ASN A C 1
ATOM 1620 O O . ASN A 1 203 ? 12.436 13.456 11.393 1.00 45.28 203 ASN A O 1
ATOM 1624 N N . ASP A 1 204 ? 14.463 12.956 12.286 1.00 46.44 204 ASP A N 1
ATOM 1625 C CA . ASP A 1 204 ? 14.835 11.837 11.426 1.00 46.44 204 ASP A CA 1
ATOM 1626 C C . ASP A 1 204 ? 13.627 10.973 11.023 1.00 46.44 204 ASP A C 1
ATOM 1628 O O . ASP A 1 204 ? 13.105 10.159 11.786 1.00 46.44 204 ASP A O 1
ATOM 1632 N N . TYR A 1 205 ? 13.174 11.154 9.778 1.00 50.38 205 TYR A N 1
ATOM 1633 C CA . TYR A 1 205 ? 12.306 10.216 9.060 1.00 50.38 205 TYR A CA 1
ATOM 1634 C C . TYR A 1 205 ? 13.139 8.995 8.671 1.00 50.38 205 TYR A C 1
ATOM 1636 O O . TYR A 1 205 ? 13.367 8.708 7.492 1.00 50.38 205 TYR A O 1
ATOM 1644 N N . LEU A 1 206 ? 13.647 8.295 9.674 1.00 47.25 206 LEU A N 1
ATOM 1645 C CA . LEU A 1 206 ? 14.573 7.193 9.498 1.00 47.25 206 LEU A CA 1
ATOM 1646 C C . LEU A 1 206 ? 13.830 5.918 9.054 1.00 47.25 206 LEU A C 1
ATOM 1648 O O . LEU A 1 206 ? 13.983 4.894 9.688 1.00 47.25 206 LEU A O 1
ATOM 1652 N N . ASP A 1 207 ? 12.956 5.993 8.034 1.00 59.25 207 ASP A N 1
ATOM 1653 C CA . ASP A 1 207 ? 12.814 4.871 7.088 1.00 59.25 207 ASP A CA 1
ATOM 1654 C C . ASP A 1 207 ? 11.907 5.118 5.873 1.00 59.25 207 ASP A C 1
ATOM 1656 O O . ASP A 1 207 ? 12.063 4.444 4.864 1.00 59.25 207 ASP A O 1
ATOM 1660 N N . SER A 1 208 ? 10.952 6.059 5.870 1.00 70.12 208 SER A N 1
ATOM 1661 C CA . SER A 1 208 ? 9.999 6.123 4.736 1.00 70.12 208 SER A CA 1
ATOM 1662 C C . SER A 1 208 ? 10.544 6.827 3.484 1.00 70.12 208 SER A C 1
ATOM 1664 O O . SER A 1 208 ? 9.880 6.831 2.447 1.00 70.12 208 SER A O 1
ATOM 1666 N N . THR A 1 209 ? 11.732 7.440 3.548 1.00 80.06 209 THR A N 1
ATOM 1667 C CA . THR A 1 209 ? 12.337 8.174 2.419 1.00 80.06 209 THR A CA 1
ATOM 1668 C C . THR A 1 209 ? 12.469 7.293 1.180 1.00 80.06 209 THR A C 1
ATOM 1670 O O . THR A 1 209 ? 12.103 7.729 0.087 1.00 80.06 209 THR A O 1
ATOM 1673 N N . MET A 1 210 ? 12.920 6.045 1.355 1.00 86.06 210 MET A N 1
ATOM 1674 C CA . MET A 1 210 ? 13.042 5.075 0.265 1.00 86.06 210 MET A CA 1
ATOM 1675 C C . MET A 1 210 ? 11.691 4.872 -0.425 1.00 86.06 210 MET A C 1
ATOM 1677 O O . MET A 1 210 ? 11.570 5.035 -1.640 1.00 86.06 210 MET A O 1
ATOM 1681 N N . THR A 1 211 ? 10.648 4.584 0.355 1.00 86.69 211 THR A N 1
ATOM 1682 C CA . THR A 1 211 ? 9.318 4.264 -0.170 1.00 86.69 211 THR A CA 1
ATOM 1683 C C . THR A 1 211 ? 8.649 5.464 -0.840 1.00 86.69 211 THR A C 1
ATOM 1685 O O . THR A 1 211 ? 8.070 5.310 -1.914 1.00 86.69 211 THR A O 1
ATOM 1688 N N . ILE A 1 212 ? 8.781 6.674 -0.284 1.00 87.31 212 ILE A N 1
ATOM 1689 C CA . ILE A 1 212 ? 8.210 7.889 -0.891 1.00 87.31 212 ILE A CA 1
ATOM 1690 C C . ILE A 1 212 ? 8.911 8.246 -2.201 1.00 87.31 212 ILE A C 1
ATOM 1692 O O . ILE A 1 212 ? 8.238 8.537 -3.191 1.00 87.31 212 ILE A O 1
ATOM 1696 N N . ARG A 1 213 ? 10.245 8.175 -2.250 1.00 89.19 213 ARG A N 1
ATOM 1697 C CA . ARG A 1 213 ? 11.000 8.437 -3.483 1.00 89.19 213 ARG A CA 1
ATOM 1698 C C . ARG A 1 213 ? 10.703 7.388 -4.555 1.00 89.19 213 ARG A C 1
ATOM 1700 O O . ARG A 1 213 ? 10.465 7.761 -5.702 1.00 89.19 213 ARG A O 1
ATOM 1707 N N . CYS A 1 214 ? 10.606 6.111 -4.177 1.00 93.31 214 CYS A N 1
ATOM 1708 C CA . CYS A 1 214 ? 10.134 5.058 -5.078 1.00 93.31 214 CYS A CA 1
ATOM 1709 C C . CYS A 1 214 ? 8.717 5.348 -5.588 1.00 93.31 214 CYS A C 1
ATOM 1711 O O . CYS A 1 214 ? 8.462 5.221 -6.779 1.00 93.31 214 CYS A O 1
ATOM 1713 N N . ALA A 1 215 ? 7.794 5.789 -4.730 1.00 93.06 215 ALA A N 1
ATOM 1714 C CA . ALA A 1 215 ? 6.436 6.125 -5.147 1.00 93.06 215 ALA A CA 1
ATOM 1715 C C . ALA A 1 215 ? 6.413 7.273 -6.175 1.00 93.06 215 ALA A C 1
ATOM 1717 O O . ALA A 1 215 ? 5.715 7.180 -7.186 1.00 93.06 215 ALA A O 1
ATOM 1718 N N . MET A 1 216 ? 7.208 8.328 -5.973 1.00 92.00 216 MET A N 1
ATOM 1719 C CA . MET A 1 216 ? 7.338 9.422 -6.946 1.00 92.00 216 MET A CA 1
ATOM 1720 C C . MET A 1 216 ? 7.834 8.913 -8.310 1.00 92.00 216 MET A C 1
ATOM 1722 O O . MET A 1 216 ? 7.257 9.247 -9.346 1.00 92.00 216 MET A O 1
ATOM 1726 N N . ILE A 1 217 ? 8.861 8.057 -8.319 1.00 94.69 217 ILE A N 1
ATOM 1727 C CA . ILE A 1 217 ? 9.385 7.443 -9.548 1.00 94.69 217 ILE A CA 1
ATOM 1728 C C . ILE A 1 217 ? 8.340 6.502 -10.176 1.00 94.69 217 ILE A C 1
ATOM 1730 O O . ILE A 1 217 ? 8.158 6.515 -11.393 1.00 94.69 217 ILE A O 1
ATOM 1734 N N . ALA A 1 218 ? 7.575 5.757 -9.372 1.00 96.00 218 ALA A N 1
ATOM 1735 C CA . ALA A 1 218 ? 6.467 4.926 -9.845 1.00 96.00 218 ALA A CA 1
ATOM 1736 C C . ALA A 1 218 ? 5.392 5.757 -10.565 1.00 96.00 218 ALA A C 1
ATOM 1738 O O . ALA A 1 218 ? 4.893 5.331 -11.603 1.00 96.00 218 ALA A O 1
ATOM 1739 N N . GLY A 1 219 ? 5.091 6.970 -10.085 1.00 94.88 219 GLY A N 1
ATOM 1740 C CA . GLY A 1 219 ? 4.232 7.924 -10.795 1.00 94.88 219 GLY A CA 1
ATOM 1741 C C . GLY A 1 219 ? 4.748 8.230 -12.206 1.00 94.88 219 GLY A C 1
ATOM 1742 O O . GLY A 1 219 ? 4.011 8.095 -13.181 1.00 94.88 219 GLY A O 1
ATOM 1743 N N . LYS A 1 220 ? 6.047 8.517 -12.342 1.00 94.38 220 LYS A N 1
ATOM 1744 C CA . LYS A 1 220 ? 6.682 8.765 -13.649 1.00 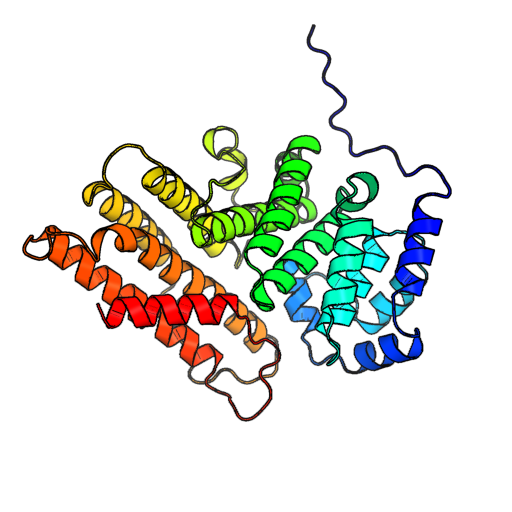94.38 220 LYS A CA 1
ATOM 1745 C C . LYS A 1 220 ? 6.672 7.531 -14.561 1.00 94.38 220 LYS A C 1
ATOM 1747 O O . LYS A 1 220 ? 6.494 7.662 -15.773 1.00 94.38 220 LYS A O 1
ATOM 1752 N N . VAL A 1 221 ? 6.842 6.331 -13.998 1.00 95.12 221 VAL A N 1
ATOM 1753 C CA . VAL A 1 221 ? 6.707 5.059 -14.734 1.00 95.12 221 VAL A CA 1
ATOM 1754 C C . VAL A 1 221 ? 5.277 4.883 -15.250 1.00 95.12 221 VAL A C 1
ATOM 1756 O O . VAL A 1 221 ? 5.093 4.533 -16.417 1.00 95.12 221 VAL A O 1
ATOM 1759 N N . ILE A 1 222 ? 4.269 5.164 -14.418 1.00 95.12 222 ILE A N 1
ATOM 1760 C CA . ILE A 1 222 ? 2.853 5.123 -14.805 1.00 95.12 222 ILE A CA 1
ATOM 1761 C C . ILE A 1 222 ? 2.581 6.111 -15.945 1.00 95.12 222 ILE A C 1
ATOM 1763 O O . ILE A 1 222 ? 1.994 5.707 -16.950 1.00 95.12 222 ILE A O 1
ATOM 1767 N N . ASP A 1 223 ? 3.045 7.359 -15.830 1.00 93.44 223 ASP A N 1
ATOM 1768 C CA . ASP A 1 223 ? 2.858 8.399 -16.851 1.00 93.44 223 ASP A CA 1
ATOM 1769 C C . ASP A 1 223 ? 3.489 7.997 -18.189 1.00 93.44 223 ASP A C 1
ATOM 1771 O O . ASP A 1 223 ? 2.861 8.103 -19.246 1.00 93.44 223 ASP A O 1
ATOM 1775 N N . ARG A 1 224 ? 4.712 7.452 -18.153 1.00 92.62 224 ARG A N 1
ATOM 1776 C CA . ARG A 1 224 ? 5.386 6.908 -19.339 1.00 92.62 224 ARG A CA 1
ATOM 1777 C C . ARG A 1 224 ? 4.576 5.777 -19.972 1.00 92.62 224 ARG A C 1
ATOM 1779 O O . ARG A 1 224 ? 4.435 5.754 -21.191 1.00 92.62 224 ARG A O 1
ATOM 1786 N N . ASN A 1 225 ? 4.063 4.846 -19.168 1.00 90.50 225 ASN A N 1
ATOM 1787 C CA . ASN A 1 225 ? 3.331 3.677 -19.659 1.00 90.50 225 ASN A CA 1
ATOM 1788 C C . ASN A 1 225 ? 1.950 4.038 -20.236 1.00 90.50 225 ASN A C 1
ATOM 1790 O O . ASN A 1 225 ? 1.474 3.348 -21.131 1.00 90.50 225 ASN A O 1
ATOM 1794 N N . HIS A 1 226 ? 1.324 5.115 -19.753 1.00 89.00 226 HIS A N 1
ATOM 1795 C CA . HIS A 1 226 ? 0.050 5.623 -20.276 1.00 89.00 226 HIS A CA 1
ATOM 1796 C C . HIS A 1 226 ? 0.216 6.600 -21.449 1.00 89.00 226 HIS A C 1
ATOM 1798 O O . HIS A 1 226 ? -0.777 6.991 -22.070 1.00 89.00 226 HIS A O 1
ATOM 1804 N N . SER A 1 227 ? 1.446 7.009 -21.771 1.00 87.31 227 SER A N 1
ATOM 1805 C CA . SER A 1 227 ? 1.695 7.868 -22.924 1.00 87.31 227 SER A CA 1
ATOM 1806 C C . SER A 1 227 ? 1.249 7.188 -24.222 1.00 87.31 227 SER A C 1
ATOM 1808 O O . SER A 1 227 ? 1.464 5.998 -24.440 1.00 87.31 227 SER A O 1
ATOM 1810 N N . ARG A 1 228 ? 0.676 7.972 -25.143 1.00 80.25 228 ARG A N 1
ATOM 1811 C CA . ARG A 1 228 ? 0.305 7.503 -26.493 1.00 80.25 228 ARG A CA 1
ATOM 1812 C C . ARG A 1 228 ? 1.521 7.204 -27.376 1.00 80.25 228 ARG A C 1
ATOM 1814 O O . ARG A 1 228 ? 1.368 6.642 -28.458 1.00 80.25 228 ARG A O 1
ATOM 1821 N N . THR A 1 229 ? 2.710 7.631 -26.959 1.00 81.62 229 THR A N 1
ATOM 1822 C CA . THR A 1 229 ? 3.971 7.383 -27.662 1.00 81.62 229 THR A CA 1
ATOM 1823 C C . THR A 1 229 ? 4.559 6.038 -27.250 1.00 81.62 229 THR A C 1
ATOM 1825 O O . THR A 1 229 ? 4.498 5.682 -26.076 1.00 81.62 229 THR A O 1
ATOM 1828 N N . LYS A 1 230 ? 5.206 5.324 -28.184 1.00 80.50 230 LYS A N 1
ATOM 1829 C CA . LYS A 1 230 ? 5.994 4.121 -27.857 1.00 80.50 230 LYS A CA 1
ATOM 1830 C C . LYS A 1 230 ? 6.971 4.449 -26.721 1.00 80.50 230 LYS A C 1
ATOM 1832 O O . LYS A 1 230 ? 7.589 5.517 -26.732 1.00 80.50 230 LYS A O 1
ATOM 1837 N N . ALA A 1 231 ? 7.103 3.540 -25.755 1.00 81.38 231 ALA A N 1
ATOM 1838 C CA . ALA A 1 231 ? 8.060 3.696 -24.669 1.00 81.38 231 ALA A CA 1
ATOM 1839 C C . ALA A 1 231 ? 9.472 3.911 -25.243 1.00 81.38 231 ALA A C 1
ATOM 1841 O O . ALA A 1 231 ? 9.919 3.165 -26.114 1.00 81.38 231 ALA A O 1
ATOM 1842 N N . SER A 1 232 ? 10.152 4.958 -24.774 1.00 86.75 232 SER A N 1
ATOM 1843 C CA . SER A 1 232 ? 11.508 5.310 -25.201 1.00 86.75 232 SER A CA 1
ATOM 1844 C C . SER A 1 232 ? 12.529 4.702 -24.247 1.00 86.75 232 SER A C 1
ATOM 1846 O O . SER A 1 232 ? 12.403 4.883 -23.032 1.00 86.75 232 SER A O 1
ATOM 1848 N N . ILE A 1 233 ? 13.561 4.038 -24.783 1.00 86.75 233 ILE A N 1
ATOM 1849 C CA . ILE A 1 233 ? 14.673 3.523 -23.968 1.00 86.75 233 ILE A CA 1
ATOM 1850 C C . ILE A 1 233 ? 15.385 4.675 -23.253 1.00 86.75 233 ILE A C 1
ATOM 1852 O O . ILE A 1 233 ? 15.698 4.552 -22.077 1.00 86.75 233 ILE A O 1
ATOM 1856 N N . SER A 1 234 ? 15.559 5.826 -23.909 1.00 88.56 234 SER A N 1
ATOM 1857 C CA . SER A 1 234 ? 16.144 7.012 -23.269 1.00 88.56 234 SER A CA 1
ATOM 1858 C C . SER A 1 234 ? 15.355 7.425 -22.022 1.00 88.56 234 SER A C 1
ATOM 1860 O O . SER A 1 234 ? 15.961 7.660 -20.982 1.00 88.56 234 SER A O 1
ATOM 1862 N N . LYS A 1 235 ? 14.014 7.387 -22.064 1.00 90.69 235 LYS A N 1
ATOM 1863 C CA . LYS A 1 235 ? 13.204 7.701 -20.878 1.00 90.69 235 LYS A CA 1
ATOM 1864 C C . LYS A 1 235 ? 13.317 6.639 -19.782 1.00 90.69 235 LYS A C 1
ATOM 1866 O O . LYS A 1 235 ? 13.174 6.953 -18.606 1.00 90.69 235 LYS A O 1
ATOM 1871 N N . ALA A 1 236 ? 13.536 5.380 -20.155 1.00 92.00 236 ALA A N 1
ATOM 1872 C CA . ALA A 1 236 ? 13.795 4.313 -19.194 1.00 92.00 236 ALA A CA 1
ATOM 1873 C C . ALA A 1 236 ? 15.152 4.493 -18.500 1.00 92.00 236 ALA A C 1
ATOM 1875 O O . ALA A 1 236 ? 15.221 4.330 -17.289 1.00 92.00 236 ALA A O 1
ATOM 1876 N N . LEU A 1 237 ? 16.189 4.890 -19.244 1.00 91.88 237 LEU A N 1
ATOM 1877 C CA . LEU A 1 237 ? 17.514 5.178 -18.693 1.00 91.88 237 LEU A CA 1
ATOM 1878 C C . LEU A 1 237 ? 17.498 6.393 -17.756 1.00 91.88 237 LEU A C 1
ATOM 1880 O O . LEU A 1 237 ? 18.098 6.319 -16.694 1.00 91.88 237 LEU A O 1
ATOM 1884 N N . GLU A 1 238 ? 16.749 7.452 -18.082 1.00 94.19 238 GLU A N 1
ATOM 1885 C CA . GLU A 1 238 ? 16.543 8.587 -17.162 1.00 94.19 238 GLU A CA 1
ATOM 1886 C C . GLU A 1 238 ? 15.908 8.141 -15.833 1.00 94.19 238 GLU A C 1
ATOM 1888 O O . GLU A 1 238 ? 16.339 8.546 -14.760 1.00 94.19 238 GLU A O 1
ATOM 1893 N N . LEU A 1 239 ? 14.882 7.282 -15.886 1.00 96.00 239 LEU A N 1
ATOM 1894 C CA . LEU A 1 239 ? 14.244 6.760 -14.673 1.00 96.00 239 LEU A CA 1
ATOM 1895 C C . LEU A 1 239 ? 15.178 5.833 -13.886 1.00 96.00 239 LEU A C 1
ATOM 1897 O O . LEU A 1 239 ? 15.116 5.810 -12.659 1.00 96.00 239 LEU A O 1
ATOM 1901 N N . ASP A 1 240 ? 16.031 5.063 -14.564 1.00 94.94 240 ASP A N 1
ATOM 1902 C CA . ASP A 1 240 ? 17.024 4.231 -13.887 1.00 94.94 240 ASP A CA 1
ATOM 1903 C C . ASP A 1 240 ? 18.127 5.059 -13.225 1.00 94.94 240 ASP A C 1
ATOM 1905 O O . ASP A 1 240 ? 18.559 4.716 -12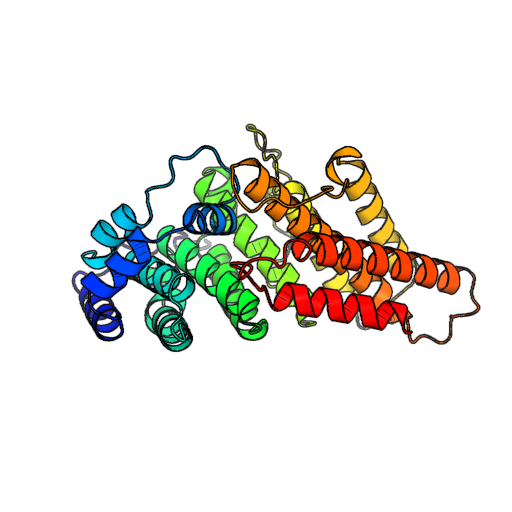.126 1.00 94.94 240 ASP A O 1
ATOM 1909 N N . GLU A 1 241 ? 18.538 6.164 -13.846 1.00 95.44 241 GLU A N 1
ATOM 1910 C CA . GLU A 1 241 ? 19.453 7.137 -13.252 1.00 95.44 241 GLU A CA 1
ATOM 1911 C C . GLU A 1 241 ? 18.870 7.707 -11.953 1.00 95.44 241 GLU A C 1
ATOM 1913 O O . GLU A 1 241 ? 19.534 7.643 -10.921 1.00 95.44 241 GLU A O 1
ATOM 1918 N N . GLU A 1 242 ? 17.590 8.099 -11.936 1.00 95.88 242 GLU A N 1
ATOM 1919 C CA . GLU A 1 242 ? 16.910 8.510 -10.696 1.00 95.88 242 GLU A CA 1
ATOM 1920 C C . GLU A 1 242 ? 16.888 7.395 -9.627 1.00 95.88 242 GLU A C 1
ATOM 1922 O O . GLU A 1 242 ? 17.022 7.666 -8.429 1.00 95.88 242 GLU A O 1
ATOM 1927 N N . MET A 1 243 ? 16.736 6.128 -10.034 1.00 96.06 243 MET A N 1
ATOM 1928 C CA . MET A 1 243 ? 16.828 4.985 -9.115 1.00 96.06 243 MET A CA 1
ATOM 1929 C C . MET A 1 243 ? 18.260 4.773 -8.603 1.00 96.06 243 MET A C 1
ATOM 1931 O O . MET A 1 243 ? 18.434 4.386 -7.448 1.00 96.06 243 MET A O 1
ATOM 1935 N N . ASN A 1 244 ? 19.284 5.023 -9.426 1.00 95.69 244 ASN A N 1
ATOM 1936 C CA . ASN A 1 244 ? 20.690 4.957 -9.017 1.00 95.69 244 ASN A CA 1
ATOM 1937 C C . ASN A 1 244 ? 21.013 6.062 -8.009 1.00 95.69 244 ASN A C 1
ATOM 1939 O O . ASN A 1 244 ? 21.577 5.770 -6.958 1.00 95.69 244 ASN A O 1
ATOM 1943 N N . GLU A 1 245 ? 20.589 7.299 -8.273 1.00 94.69 245 GLU A N 1
ATOM 1944 C CA . GLU A 1 245 ? 20.723 8.410 -7.328 1.00 94.69 245 GLU A CA 1
ATOM 1945 C C . GLU A 1 245 ? 20.068 8.073 -5.986 1.00 94.69 245 GLU A C 1
ATOM 1947 O O . GLU A 1 245 ? 20.685 8.229 -4.929 1.00 94.69 245 GLU A O 1
ATOM 1952 N N . LEU A 1 246 ? 18.841 7.536 -6.017 1.00 92.25 246 LEU A N 1
ATOM 1953 C CA . LEU A 1 246 ? 18.166 7.072 -4.810 1.00 92.25 246 LEU A CA 1
ATOM 1954 C C . LEU A 1 246 ? 18.985 5.992 -4.096 1.00 92.25 246 LEU A C 1
ATOM 1956 O O . LEU A 1 246 ? 19.182 6.103 -2.888 1.00 92.25 246 LEU A O 1
ATOM 1960 N N . ALA A 1 247 ? 19.510 4.999 -4.816 1.00 93.44 247 ALA A N 1
ATOM 1961 C CA . ALA A 1 247 ? 20.310 3.940 -4.210 1.00 93.44 247 ALA A CA 1
ATOM 1962 C C . ALA A 1 247 ? 21.570 4.470 -3.517 1.00 93.44 247 ALA A C 1
ATOM 1964 O O . ALA A 1 247 ? 21.848 4.085 -2.384 1.00 93.44 247 ALA A O 1
ATOM 1965 N N . THR A 1 248 ? 22.275 5.406 -4.160 1.00 93.06 248 THR A N 1
ATOM 1966 C CA . THR A 1 248 ? 23.483 6.043 -3.607 1.00 93.06 248 THR A CA 1
ATOM 1967 C C . THR A 1 248 ? 23.212 6.977 -2.429 1.00 93.06 248 THR A C 1
ATOM 1969 O O . THR A 1 248 ? 24.136 7.318 -1.696 1.00 93.06 248 THR A O 1
ATOM 1972 N N . SER A 1 249 ? 21.957 7.389 -2.216 1.00 89.50 249 SER A N 1
ATOM 1973 C CA . SER A 1 249 ? 21.584 8.206 -1.055 1.00 89.50 249 SER A CA 1
ATOM 1974 C C . SER A 1 249 ? 21.440 7.401 0.244 1.00 89.50 249 SER A C 1
ATOM 1976 O O . SER A 1 249 ? 21.276 7.994 1.309 1.00 89.50 249 SER A O 1
ATOM 1978 N N . PHE A 1 250 ? 21.522 6.069 0.164 1.00 88.31 250 PHE A N 1
ATOM 1979 C CA . PHE A 1 250 ? 21.522 5.152 1.303 1.00 88.31 250 PHE A CA 1
ATOM 1980 C C . PHE A 1 250 ? 22.913 4.520 1.478 1.00 88.31 250 PHE A C 1
ATOM 1982 O O . PHE A 1 250 ? 23.598 4.280 0.482 1.00 88.31 250 PHE A O 1
ATOM 1989 N N . PRO A 1 251 ? 23.350 4.236 2.720 1.00 89.88 251 PRO A N 1
ATOM 1990 C CA . PRO A 1 251 ? 24.646 3.607 2.960 1.00 89.88 251 PRO A CA 1
ATOM 1991 C C . PRO A 1 251 ? 24.683 2.179 2.399 1.00 89.88 251 PRO A C 1
ATOM 1993 O O . PRO A 1 251 ? 23.661 1.497 2.360 1.00 89.88 251 PRO A O 1
ATOM 1996 N N . GLU A 1 252 ? 25.868 1.698 2.011 1.00 89.00 252 GLU A N 1
ATOM 1997 C CA . GLU A 1 252 ? 26.046 0.340 1.462 1.00 89.00 252 GLU A CA 1
ATOM 1998 C C . GLU A 1 252 ? 25.512 -0.745 2.410 1.00 89.00 252 GLU A C 1
ATOM 2000 O O . GLU A 1 252 ? 24.830 -1.667 1.966 1.00 89.00 252 GLU A O 1
ATOM 2005 N N . THR A 1 253 ? 25.705 -0.564 3.720 1.00 87.88 253 THR A N 1
ATOM 2006 C CA . THR A 1 253 ? 25.201 -1.462 4.772 1.00 87.88 253 THR A CA 1
ATOM 2007 C C . THR A 1 253 ? 23.678 -1.595 4.786 1.00 87.88 253 THR A C 1
ATOM 2009 O O . THR A 1 253 ? 23.147 -2.624 5.195 1.00 87.88 253 THR A O 1
ATOM 2012 N N . TRP A 1 254 ? 22.939 -0.592 4.300 1.00 89.94 254 TRP A N 1
ATOM 2013 C CA . TRP A 1 254 ? 21.480 -0.674 4.197 1.00 89.94 254 TRP A CA 1
ATOM 2014 C C . TRP A 1 254 ? 21.042 -1.694 3.139 1.00 89.94 254 TRP A C 1
ATOM 2016 O O . TRP A 1 254 ? 19.962 -2.265 3.257 1.00 89.94 254 TRP A O 1
ATOM 2026 N N . TRP A 1 255 ? 21.871 -1.953 2.121 1.00 91.69 255 TRP A N 1
ATOM 2027 C CA . TRP A 1 255 ? 21.588 -2.893 1.029 1.00 91.69 255 TRP A CA 1
ATOM 2028 C C . TRP A 1 255 ? 21.979 -4.340 1.336 1.00 91.69 255 TRP A C 1
ATOM 2030 O O . TRP A 1 255 ? 21.604 -5.239 0.571 1.00 91.69 255 TRP A O 1
ATOM 2040 N N . GLU A 1 256 ? 22.709 -4.563 2.430 1.00 90.00 256 GLU A N 1
ATOM 2041 C CA . GLU A 1 256 ? 23.171 -5.879 2.855 1.00 90.00 256 GLU A CA 1
ATOM 2042 C C . GLU A 1 256 ? 21.995 -6.784 3.241 1.00 90.00 256 GLU A C 1
ATOM 2044 O O . GLU A 1 256 ? 21.020 -6.379 3.891 1.00 90.00 256 GLU A O 1
ATOM 2049 N N . LEU A 1 257 ? 22.093 -8.038 2.802 1.00 88.19 257 LEU A N 1
ATOM 2050 C CA . LEU A 1 257 ? 21.160 -9.085 3.185 1.00 88.19 257 LEU A CA 1
ATOM 2051 C C . LEU A 1 257 ? 21.573 -9.639 4.551 1.00 88.19 257 LEU A C 1
ATOM 2053 O O . LEU A 1 257 ? 22.763 -9.856 4.771 1.00 88.19 257 LEU A O 1
ATOM 2057 N N . PRO A 1 258 ? 20.619 -9.890 5.456 1.00 81.94 258 PRO A N 1
ATOM 2058 C CA . PRO A 1 258 ? 20.923 -10.577 6.702 1.00 81.94 258 PRO A CA 1
ATOM 2059 C C . PRO A 1 258 ? 21.357 -12.021 6.412 1.00 81.94 258 PRO A C 1
ATOM 2061 O O . PRO A 1 258 ? 20.766 -12.683 5.556 1.00 81.94 258 PRO A O 1
ATOM 2064 N N . ASP A 1 259 ? 22.342 -12.527 7.159 1.00 69.94 259 ASP A N 1
ATOM 2065 C CA . ASP A 1 259 ? 22.7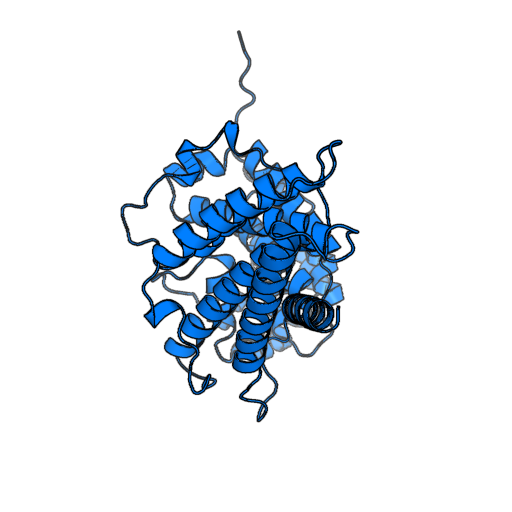57 -13.938 7.085 1.00 69.94 259 ASP A CA 1
ATOM 2066 C C . ASP A 1 259 ? 21.614 -14.886 7.487 1.00 69.94 259 ASP A C 1
ATOM 2068 O O . ASP A 1 259 ? 21.492 -15.996 6.967 1.00 69.94 259 ASP A O 1
ATOM 2072 N N . ARG A 1 260 ? 20.769 -14.437 8.425 1.00 64.88 260 ARG A N 1
ATOM 2073 C CA . ARG A 1 260 ? 19.570 -15.129 8.904 1.00 64.88 260 ARG A CA 1
ATOM 2074 C C . ARG A 1 260 ? 18.558 -14.122 9.441 1.00 64.88 260 ARG A C 1
ATOM 2076 O O . ARG A 1 260 ? 18.955 -13.153 10.087 1.00 64.88 260 ARG A O 1
ATOM 2083 N N . VAL A 1 261 ? 17.267 -14.358 9.223 1.00 63.91 261 VAL A N 1
ATOM 2084 C CA . VAL A 1 261 ? 16.193 -13.491 9.722 1.00 63.91 261 VAL A CA 1
ATOM 2085 C C . VAL A 1 261 ? 15.559 -14.172 10.940 1.00 63.91 261 VAL A C 1
ATOM 2087 O O . VAL A 1 261 ? 14.509 -14.800 10.850 1.00 63.91 261 VAL A O 1
ATOM 2090 N N . GLN A 1 262 ? 16.219 -14.083 12.101 1.00 60.56 262 GLN A N 1
ATOM 2091 C CA . GLN A 1 262 ? 15.713 -14.715 13.329 1.00 60.56 262 GLN A CA 1
ATOM 2092 C C . GLN A 1 262 ? 14.359 -14.123 13.740 1.00 60.56 262 GLN A C 1
ATOM 2094 O O . GLN A 1 262 ? 14.192 -12.911 13.742 1.00 60.56 262 GLN A O 1
ATOM 2099 N N . ALA A 1 263 ? 13.397 -14.983 14.082 1.00 57.44 263 ALA A N 1
ATOM 2100 C CA . ALA A 1 263 ? 11.978 -14.639 14.206 1.00 57.44 263 ALA A CA 1
ATOM 2101 C C . ALA A 1 263 ? 11.585 -13.809 15.453 1.00 57.44 263 ALA A C 1
ATOM 2103 O O . ALA A 1 263 ? 10.392 -13.690 15.747 1.00 57.44 263 ALA A O 1
ATOM 2104 N N . ASP A 1 264 ? 12.536 -13.246 16.203 1.00 54.19 264 ASP A N 1
ATOM 2105 C CA . ASP A 1 264 ? 12.276 -12.507 17.436 1.00 54.19 264 ASP A CA 1
ATOM 2106 C C . ASP A 1 264 ? 13.166 -11.263 17.638 1.00 54.19 264 ASP A C 1
ATOM 2108 O O . ASP A 1 264 ? 14.368 -11.258 17.394 1.00 54.19 264 ASP A O 1
ATOM 2112 N N . GLY A 1 265 ? 12.549 -10.177 18.123 1.00 56.84 265 GLY A N 1
ATOM 2113 C CA . GLY A 1 265 ? 13.240 -8.958 18.563 1.00 56.84 265 GLY A CA 1
ATOM 2114 C C . GLY A 1 265 ? 12.969 -7.704 17.725 1.00 56.84 265 GLY A C 1
ATOM 2115 O O . GLY A 1 265 ? 12.336 -7.743 16.674 1.00 56.84 265 GLY A O 1
ATOM 2116 N N . HIS A 1 266 ? 13.443 -6.559 18.227 1.00 57.41 266 HIS A N 1
ATOM 2117 C CA . HIS A 1 266 ? 13.349 -5.263 17.543 1.00 57.41 266 HIS A CA 1
ATOM 2118 C C . HIS A 1 266 ? 14.069 -5.278 16.183 1.00 57.41 266 HIS A C 1
ATOM 2120 O O . HIS A 1 266 ? 13.566 -4.710 15.215 1.00 57.41 266 HIS A O 1
ATOM 2126 N N . ASP A 1 267 ? 15.193 -5.991 16.112 1.00 66.12 267 ASP A N 1
ATOM 2127 C CA . ASP A 1 267 ? 16.028 -6.109 14.915 1.00 66.12 267 ASP A CA 1
ATOM 2128 C C . ASP A 1 267 ? 15.305 -6.846 13.775 1.00 66.12 267 ASP A C 1
ATOM 2130 O O . ASP A 1 267 ? 15.484 -6.506 12.607 1.00 66.12 267 ASP A O 1
ATOM 2134 N N . PHE A 1 268 ? 14.427 -7.806 14.096 1.00 69.50 268 PHE A N 1
ATOM 2135 C CA . PHE A 1 268 ? 13.625 -8.526 13.100 1.00 69.50 268 PHE A CA 1
ATOM 2136 C C . PHE A 1 268 ? 12.665 -7.597 12.352 1.00 69.50 268 PHE A C 1
ATOM 2138 O O . PHE A 1 268 ? 12.582 -7.648 11.125 1.00 69.50 268 PHE A O 1
ATOM 2145 N N . ASP A 1 269 ? 11.951 -6.731 13.074 1.00 70.38 269 ASP A N 1
ATOM 2146 C CA . ASP A 1 269 ? 10.981 -5.808 12.480 1.00 70.38 269 ASP A CA 1
ATOM 2147 C C . ASP A 1 269 ? 11.657 -4.808 11.536 1.00 70.38 269 ASP A C 1
ATOM 2149 O O . ASP A 1 269 ? 11.155 -4.559 10.438 1.00 70.38 269 ASP A O 1
ATOM 2153 N N . GLU A 1 270 ? 12.800 -4.260 11.950 1.00 75.06 270 GLU A N 1
ATOM 2154 C CA . GLU A 1 270 ? 13.583 -3.312 11.154 1.00 75.06 270 GLU A CA 1
ATOM 2155 C C . GLU A 1 270 ? 14.134 -3.979 9.887 1.00 75.06 270 GLU A C 1
ATOM 2157 O O . GLU A 1 270 ? 13.962 -3.463 8.780 1.00 75.06 270 GLU A O 1
ATOM 2162 N N . ILE A 1 271 ? 14.710 -5.179 10.018 1.00 79.44 271 ILE A N 1
ATOM 2163 C CA . ILE A 1 271 ? 15.170 -5.981 8.878 1.00 79.44 271 ILE A CA 1
ATOM 2164 C C . ILE A 1 271 ? 14.006 -6.286 7.928 1.00 79.44 271 ILE A C 1
ATOM 2166 O O . ILE A 1 271 ? 14.150 -6.157 6.712 1.00 79.44 271 ILE A O 1
ATOM 2170 N N . HIS A 1 272 ? 12.842 -6.663 8.455 1.00 78.75 272 HIS A N 1
ATOM 2171 C CA . HIS A 1 272 ? 11.679 -7.014 7.648 1.00 78.75 272 HIS A CA 1
ATOM 2172 C C . HIS A 1 272 ? 11.140 -5.812 6.862 1.00 78.75 272 HIS A C 1
ATOM 2174 O O . HIS A 1 272 ? 10.877 -5.933 5.662 1.00 78.75 272 HIS A O 1
ATOM 2180 N N . VAL A 1 273 ? 11.006 -4.645 7.504 1.00 80.12 273 VAL A N 1
ATOM 2181 C CA . VAL A 1 273 ? 10.605 -3.393 6.838 1.00 80.12 273 VAL A CA 1
ATOM 2182 C C . VAL A 1 273 ? 11.618 -3.020 5.757 1.00 80.12 273 VAL A C 1
ATOM 2184 O O . VAL A 1 273 ? 11.226 -2.801 4.607 1.00 80.12 273 VAL A O 1
ATOM 2187 N N . ARG A 1 274 ? 12.917 -3.054 6.076 1.00 86.19 274 ARG A N 1
ATOM 2188 C CA . ARG A 1 274 ? 13.999 -2.776 5.125 1.00 86.19 274 ARG A CA 1
ATOM 2189 C C . ARG A 1 274 ? 13.947 -3.697 3.906 1.00 86.19 274 ARG A C 1
ATOM 2191 O O . ARG A 1 274 ? 14.013 -3.226 2.771 1.00 86.19 274 ARG A O 1
ATOM 2198 N N . LEU A 1 275 ? 13.771 -5.004 4.107 1.00 87.88 275 LEU A N 1
ATOM 2199 C CA . LEU A 1 275 ? 13.661 -5.978 3.014 1.00 87.88 275 LEU A CA 1
ATOM 2200 C C . LEU A 1 275 ? 12.441 -5.711 2.119 1.00 87.88 275 LEU A C 1
ATOM 2202 O O . LEU A 1 275 ? 12.559 -5.808 0.898 1.00 87.88 275 LEU A O 1
ATOM 2206 N N . HIS A 1 276 ? 11.299 -5.306 2.684 1.00 86.88 276 HIS A N 1
ATOM 2207 C CA . HIS A 1 276 ? 10.125 -4.907 1.894 1.00 86.88 276 HIS A CA 1
ATOM 2208 C C . HIS A 1 276 ? 10.401 -3.659 1.050 1.00 86.88 276 HIS A C 1
ATOM 2210 O O . HIS A 1 276 ? 10.042 -3.608 -0.126 1.00 86.88 276 HIS A O 1
ATOM 2216 N N . GLN A 1 277 ? 11.092 -2.666 1.608 1.00 89.25 277 GLN A N 1
ATOM 2217 C CA . GLN A 1 277 ? 11.482 -1.471 0.862 1.00 89.25 277 GLN A CA 1
ATOM 2218 C C . GLN A 1 277 ? 12.451 -1.796 -0.278 1.00 89.25 277 GLN A C 1
ATOM 2220 O O . GLN A 1 277 ? 12.274 -1.300 -1.392 1.00 89.25 277 GLN A O 1
ATOM 2225 N N . GLN A 1 278 ? 13.431 -2.671 -0.035 1.00 93.56 278 GLN A N 1
ATOM 2226 C CA . GLN A 1 278 ? 14.337 -3.167 -1.073 1.00 93.56 278 GLN A CA 1
ATOM 2227 C C . GLN A 1 278 ? 13.581 -3.934 -2.167 1.00 93.56 278 GLN A C 1
ATOM 2229 O O . GLN A 1 278 ? 13.826 -3.708 -3.352 1.00 93.56 278 GLN A O 1
ATOM 2234 N N . LEU A 1 279 ? 12.640 -4.812 -1.800 1.00 93.62 279 LEU A N 1
ATOM 2235 C CA . LEU A 1 279 ? 11.787 -5.516 -2.762 1.00 93.62 279 LEU A CA 1
ATOM 2236 C C . LEU A 1 279 ? 11.039 -4.530 -3.657 1.00 93.62 279 LEU A C 1
ATOM 2238 O O . LEU A 1 279 ? 11.080 -4.661 -4.878 1.00 93.62 279 LEU A O 1
ATOM 2242 N N . PHE A 1 280 ? 10.414 -3.511 -3.069 1.00 92.00 280 PHE A N 1
ATOM 2243 C CA . PHE A 1 280 ? 9.704 -2.482 -3.822 1.00 92.00 280 PHE A CA 1
ATOM 2244 C C . PHE A 1 280 ? 10.625 -1.681 -4.742 1.00 92.00 280 PHE A C 1
ATOM 2246 O O . PHE A 1 280 ? 10.255 -1.423 -5.888 1.00 92.00 280 PHE A O 1
ATOM 2253 N N . PHE A 1 281 ? 11.837 -1.357 -4.291 1.00 96.06 281 PHE A N 1
ATOM 2254 C CA . PHE A 1 281 ? 12.847 -0.695 -5.111 1.00 96.06 281 PHE A CA 1
ATOM 2255 C C . PHE A 1 281 ? 13.201 -1.522 -6.359 1.00 96.06 281 PHE A C 1
ATOM 2257 O O . PHE A 1 281 ? 13.121 -1.026 -7.487 1.00 96.06 281 PHE A O 1
ATOM 2264 N N . PHE A 1 282 ? 13.542 -2.805 -6.193 1.00 97.12 282 PHE A N 1
ATOM 2265 C CA . PHE A 1 282 ? 13.895 -3.657 -7.334 1.00 97.12 282 PHE A CA 1
ATOM 2266 C C . PHE A 1 282 ? 12.685 -4.006 -8.204 1.00 97.12 282 PHE A C 1
ATOM 2268 O O . PHE A 1 282 ? 12.824 -4.122 -9.421 1.00 97.12 282 PHE A O 1
ATOM 2275 N N . HIS A 1 283 ? 11.488 -4.097 -7.623 1.00 95.19 283 HIS A N 1
ATOM 2276 C CA . HIS A 1 283 ? 10.256 -4.300 -8.379 1.00 95.19 283 HIS A CA 1
ATOM 2277 C C . HIS A 1 283 ? 9.952 -3.101 -9.282 1.00 95.19 283 HIS A C 1
ATOM 2279 O O . HIS A 1 283 ? 9.670 -3.269 -10.466 1.00 95.19 283 HIS A O 1
ATOM 2285 N N . LEU A 1 284 ? 10.089 -1.881 -8.761 1.00 96.38 284 LEU A N 1
ATOM 2286 C CA . LEU A 1 284 ? 9.960 -0.661 -9.553 1.00 96.38 284 LEU A CA 1
ATOM 2287 C C . LEU A 1 284 ? 10.981 -0.622 -10.699 1.00 96.38 284 LEU A C 1
ATOM 2289 O O . LEU A 1 284 ? 10.610 -0.314 -11.833 1.00 96.38 284 LEU A O 1
ATOM 2293 N N . ARG A 1 285 ? 12.239 -1.013 -10.447 1.00 95.81 285 ARG A N 1
ATOM 2294 C CA . ARG A 1 285 ? 13.245 -1.155 -11.514 1.00 95.81 285 ARG A CA 1
ATOM 2295 C C . ARG A 1 285 ? 12.823 -2.142 -12.596 1.00 95.81 285 ARG A C 1
ATOM 2297 O O . ARG A 1 285 ? 12.964 -1.833 -13.775 1.00 95.81 285 ARG A O 1
ATOM 2304 N N . LEU A 1 286 ? 12.247 -3.288 -12.236 1.00 93.88 286 LEU A N 1
ATOM 2305 C CA . LEU A 1 286 ? 11.704 -4.216 -13.233 1.00 93.88 286 LEU A CA 1
ATOM 2306 C C . LEU A 1 286 ? 10.633 -3.552 -14.104 1.00 93.88 286 LEU A C 1
ATOM 2308 O O . LEU A 1 286 ? 10.666 -3.697 -15.324 1.00 93.88 286 LEU A O 1
ATOM 2312 N N . TYR A 1 287 ? 9.738 -2.758 -13.516 1.00 92.88 287 TYR A N 1
ATOM 2313 C CA . TYR A 1 287 ? 8.695 -2.035 -14.256 1.00 92.88 287 TYR A CA 1
ATOM 2314 C C . TYR A 1 287 ? 9.241 -0.926 -15.168 1.00 92.88 287 TYR A C 1
ATOM 2316 O O . TYR A 1 287 ? 8.617 -0.591 -16.183 1.00 92.88 287 TYR A O 1
ATOM 2324 N N . ILE A 1 288 ? 10.422 -0.374 -14.873 1.00 94.69 288 ILE A N 1
ATOM 2325 C CA . ILE A 1 288 ? 11.121 0.527 -15.798 1.00 94.69 288 ILE A CA 1
ATOM 2326 C C . ILE A 1 288 ? 11.472 -0.224 -17.090 1.00 94.69 288 ILE A C 1
ATOM 2328 O O . ILE A 1 288 ? 11.258 0.321 -18.174 1.00 94.69 288 ILE A O 1
ATOM 2332 N N . TYR A 1 289 ? 11.930 -1.471 -16.999 1.00 91.81 289 TYR A N 1
ATOM 2333 C CA . TYR A 1 289 ? 12.441 -2.225 -18.147 1.00 91.81 289 TYR A CA 1
ATOM 2334 C C . TYR A 1 289 ? 11.425 -3.144 -18.830 1.00 91.81 289 TYR A C 1
ATOM 2336 O O . TYR A 1 289 ? 11.602 -3.477 -20.002 1.00 91.81 289 TYR A O 1
ATOM 2344 N N . LEU A 1 290 ? 10.342 -3.509 -18.142 1.00 88.88 290 LEU A N 1
ATOM 2345 C CA . LEU A 1 290 ? 9.337 -4.465 -18.614 1.00 88.88 290 LEU A CA 1
ATOM 2346 C C . LEU A 1 290 ? 8.827 -4.210 -20.051 1.00 88.88 290 LEU A C 1
ATOM 2348 O O . LEU A 1 290 ? 8.743 -5.176 -20.811 1.00 88.88 290 LEU A O 1
ATOM 2352 N N . PRO A 1 291 ? 8.556 -2.960 -20.493 1.00 89.12 291 PRO A N 1
ATOM 2353 C CA . PRO A 1 291 ? 8.086 -2.703 -21.860 1.00 89.12 291 PRO A CA 1
ATOM 2354 C C . PRO A 1 291 ? 9.074 -3.088 -22.973 1.00 89.12 291 PRO A C 1
ATOM 2356 O O . PRO A 1 291 ? 8.683 -3.154 -24.135 1.00 89.12 291 PRO A O 1
ATOM 2359 N N . PHE A 1 292 ? 10.349 -3.303 -22.644 1.00 86.50 292 PHE A N 1
ATOM 2360 C CA . PHE A 1 292 ? 11.422 -3.534 -23.613 1.00 86.50 292 PHE A CA 1
ATOM 2361 C C . PHE A 1 292 ? 11.854 -5.002 -23.700 1.00 86.50 292 PHE A C 1
ATOM 2363 O O . PHE A 1 292 ? 12.548 -5.363 -24.645 1.00 86.50 292 PHE A O 1
ATOM 2370 N N . LEU A 1 293 ? 11.415 -5.854 -22.766 1.00 81.25 293 LEU A N 1
ATOM 2371 C CA . LEU A 1 293 ? 11.824 -7.265 -22.695 1.00 81.25 293 LEU A CA 1
ATOM 2372 C C . LEU A 1 293 ? 11.283 -8.132 -23.840 1.00 81.25 293 LEU A C 1
ATOM 2374 O O . LEU A 1 293 ? 11.793 -9.215 -24.079 1.00 81.25 293 LEU A O 1
ATOM 2378 N N . SER A 1 294 ? 10.266 -7.661 -24.562 1.00 72.38 294 SER A N 1
ATOM 2379 C CA . SER A 1 294 ? 9.670 -8.354 -25.717 1.00 72.38 294 SER A CA 1
ATOM 2380 C C . SER A 1 294 ? 9.953 -7.656 -27.057 1.00 72.38 294 SER A C 1
ATOM 2382 O O . SER A 1 294 ? 9.365 -7.999 -28.082 1.00 72.38 294 SER A O 1
ATOM 2384 N N . GLY A 1 295 ? 10.815 -6.631 -27.062 1.00 64.75 295 GLY A N 1
ATOM 2385 C CA . GLY A 1 295 ? 11.014 -5.740 -28.204 1.00 64.75 295 GLY A CA 1
ATOM 2386 C C . GLY A 1 295 ? 12.083 -6.204 -29.199 1.00 64.75 295 GLY A C 1
ATOM 2387 O O . GLY A 1 295 ? 13.137 -6.695 -28.822 1.00 64.75 295 GLY A O 1
ATOM 2388 N N . SER A 1 296 ? 11.867 -5.913 -30.485 1.00 54.28 296 SER A N 1
ATOM 2389 C CA . SER A 1 296 ? 12.759 -6.213 -31.624 1.00 54.28 296 SER A CA 1
ATOM 2390 C C . SER A 1 296 ? 14.128 -5.500 -31.624 1.00 54.28 296 SER A C 1
ATOM 2392 O O . SER A 1 296 ? 14.845 -5.551 -32.620 1.00 54.28 296 SER A O 1
ATOM 2394 N N . GLU A 1 297 ? 14.484 -4.792 -30.550 1.00 60.69 297 GLU A N 1
ATOM 2395 C CA . GLU A 1 297 ? 15.736 -4.027 -30.407 1.00 60.69 297 GLU A CA 1
ATOM 2396 C C . GLU A 1 297 ? 16.795 -4.775 -29.576 1.00 60.69 297 GLU A C 1
ATOM 2398 O O . GLU A 1 297 ? 17.799 -4.187 -29.171 1.00 60.69 297 GLU A O 1
ATOM 2403 N N . GLU A 1 298 ? 16.603 -6.080 -29.361 1.00 59.16 298 GLU A N 1
ATOM 2404 C CA . GLU A 1 298 ? 17.493 -6.974 -28.606 1.00 59.16 298 GLU A CA 1
ATOM 2405 C C . GLU A 1 298 ? 18.974 -6.901 -28.998 1.00 59.16 298 GLU A C 1
ATOM 2407 O O . GLU A 1 298 ? 19.839 -7.063 -28.137 1.00 59.16 298 GLU A O 1
ATOM 2412 N N . ASN A 1 299 ? 19.251 -6.645 -30.280 1.00 64.38 299 ASN A N 1
ATOM 2413 C CA . ASN A 1 299 ? 20.600 -6.597 -30.852 1.00 64.38 299 ASN A CA 1
ATOM 2414 C C . ASN A 1 299 ? 21.218 -5.188 -30.849 1.00 64.38 299 ASN A C 1
ATOM 2416 O O . ASN A 1 299 ? 22.320 -4.993 -31.359 1.00 64.38 299 ASN A O 1
ATOM 2420 N N . SER A 1 300 ? 20.516 -4.187 -30.313 1.00 78.69 300 SER A N 1
ATOM 2421 C CA . SER A 1 300 ? 21.066 -2.842 -30.136 1.00 78.69 300 SER A CA 1
ATOM 2422 C C . SER A 1 300 ? 21.870 -2.747 -28.834 1.00 78.69 300 SER A C 1
ATOM 2424 O O . SER A 1 300 ? 21.588 -3.446 -27.859 1.00 78.69 300 SER A O 1
ATOM 2426 N N . VAL A 1 301 ? 22.844 -1.830 -28.780 1.00 79.88 301 VAL A N 1
ATOM 2427 C CA . VAL A 1 301 ? 23.616 -1.548 -27.551 1.00 79.88 301 VAL A CA 1
ATOM 2428 C C . VAL A 1 301 ? 22.680 -1.185 -26.393 1.00 79.88 301 VAL A C 1
ATOM 2430 O O . VAL A 1 301 ? 22.829 -1.687 -25.282 1.00 79.88 301 VAL A O 1
ATOM 2433 N N . HIS A 1 302 ? 21.663 -0.368 -26.669 1.00 78.62 302 HIS A N 1
ATOM 2434 C CA . HIS A 1 302 ? 20.660 0.031 -25.686 1.00 78.62 302 HIS A CA 1
ATOM 2435 C C . HIS A 1 302 ? 19.782 -1.141 -25.221 1.00 78.62 302 HIS A C 1
ATOM 2437 O O . HIS A 1 302 ? 19.515 -1.256 -24.026 1.00 78.62 302 HIS A O 1
ATOM 2443 N N . GLY A 1 303 ? 19.400 -2.048 -26.124 1.00 81.25 303 GLY A N 1
ATOM 2444 C CA . GLY A 1 303 ? 18.686 -3.279 -25.779 1.00 81.25 303 GLY A CA 1
ATOM 2445 C C . GLY A 1 303 ? 19.506 -4.195 -24.867 1.00 81.25 303 GLY A C 1
ATOM 2446 O O . GLY A 1 303 ? 18.982 -4.713 -23.883 1.00 81.25 303 GLY A O 1
ATOM 2447 N N . SER A 1 304 ? 20.812 -4.329 -25.123 1.00 84.88 304 SER A N 1
ATOM 2448 C CA . SER A 1 304 ? 21.717 -5.086 -24.248 1.00 84.88 304 SER A CA 1
ATOM 2449 C C . SER A 1 304 ? 21.814 -4.481 -22.845 1.00 84.88 304 SER A C 1
ATOM 2451 O O . SER A 1 304 ? 21.787 -5.225 -21.867 1.00 84.88 304 SER A O 1
ATOM 2453 N N . ILE A 1 305 ? 21.912 -3.151 -22.731 1.00 85.94 305 ILE A N 1
ATOM 2454 C CA . ILE A 1 305 ? 21.963 -2.454 -21.433 1.00 85.94 305 ILE A CA 1
ATOM 2455 C C . ILE A 1 305 ? 20.680 -2.715 -20.638 1.00 85.94 305 ILE A C 1
ATOM 2457 O O . ILE A 1 305 ? 20.745 -3.129 -19.482 1.00 85.94 305 ILE A O 1
ATOM 2461 N N . VAL A 1 306 ? 19.520 -2.540 -21.276 1.00 87.50 306 VAL A N 1
ATOM 2462 C CA . VAL A 1 306 ? 18.209 -2.775 -20.654 1.00 87.50 306 VAL A CA 1
ATOM 2463 C C . VAL A 1 306 ? 18.067 -4.221 -20.180 1.00 87.50 306 VAL A C 1
ATOM 2465 O O . VAL A 1 306 ? 17.631 -4.457 -19.054 1.00 87.50 306 VAL A O 1
ATOM 2468 N N . ARG A 1 307 ? 18.486 -5.194 -20.997 1.00 88.06 307 ARG A N 1
ATOM 2469 C CA . ARG A 1 307 ? 18.453 -6.615 -20.631 1.00 88.06 307 ARG A CA 1
ATOM 2470 C C . ARG A 1 307 ? 19.292 -6.882 -19.385 1.00 88.06 307 ARG A C 1
ATOM 2472 O O . ARG A 1 307 ? 18.773 -7.413 -18.409 1.00 88.06 307 ARG A O 1
ATOM 2479 N N . VAL A 1 308 ? 20.555 -6.454 -19.379 1.00 91.12 308 VAL A N 1
ATOM 2480 C CA . VAL A 1 308 ? 21.458 -6.650 -18.234 1.00 91.12 308 VAL A CA 1
ATOM 2481 C C . VAL A 1 308 ? 20.889 -6.012 -16.965 1.00 91.12 308 VAL A C 1
ATOM 2483 O O . VAL A 1 308 ? 20.840 -6.671 -15.927 1.00 91.12 308 VAL A O 1
ATOM 2486 N N . ALA A 1 309 ? 20.398 -4.773 -17.054 1.00 92.06 309 ALA A N 1
ATOM 2487 C CA . ALA A 1 309 ? 19.817 -4.068 -15.915 1.00 92.06 309 ALA A CA 1
ATOM 2488 C C . ALA A 1 309 ? 18.544 -4.753 -15.386 1.00 92.06 309 ALA A C 1
ATOM 2490 O O . ALA A 1 309 ? 18.376 -4.900 -14.174 1.00 92.06 309 ALA A O 1
ATOM 2491 N N . SER A 1 310 ? 17.674 -5.234 -16.278 1.00 93.25 310 SER A N 1
ATOM 2492 C CA . SER A 1 310 ? 16.455 -5.957 -15.899 1.00 93.25 310 SER A CA 1
ATOM 2493 C C . SER A 1 310 ? 16.750 -7.295 -15.216 1.00 93.25 310 SER A C 1
ATOM 2495 O O . SER A 1 310 ? 16.161 -7.595 -14.177 1.00 93.25 310 SER A O 1
ATOM 2497 N N . MET A 1 311 ? 17.715 -8.063 -15.734 1.00 94.06 311 MET A N 1
ATOM 2498 C CA . MET A 1 311 ? 18.146 -9.319 -15.126 1.00 94.06 311 MET A CA 1
ATOM 2499 C C . MET A 1 311 ? 18.758 -9.075 -13.750 1.00 94.06 311 MET A C 1
ATOM 2501 O O . MET A 1 311 ? 18.502 -9.832 -12.817 1.00 94.06 311 MET A O 1
ATOM 2505 N N . GLU A 1 312 ? 19.554 -8.016 -13.599 1.00 95.44 312 GLU A N 1
ATOM 2506 C CA . GLU A 1 312 ? 20.134 -7.686 -12.303 1.00 95.44 312 GLU A CA 1
ATOM 2507 C C . GLU A 1 312 ? 19.060 -7.275 -11.296 1.00 95.44 312 GLU A C 1
ATOM 2509 O O . GLU A 1 312 ? 19.026 -7.819 -10.194 1.00 95.44 312 GLU A O 1
ATOM 2514 N N . ALA A 1 313 ? 18.113 -6.416 -11.686 1.00 96.19 313 ALA A N 1
ATOM 2515 C CA . ALA A 1 313 ? 16.977 -6.071 -10.836 1.00 96.19 313 ALA A CA 1
ATOM 2516 C C . ALA A 1 313 ? 16.169 -7.315 -10.421 1.00 96.19 313 ALA A C 1
ATOM 2518 O O . ALA A 1 313 ? 15.808 -7.444 -9.252 1.00 96.19 313 ALA A O 1
ATOM 2519 N N . ALA A 1 314 ? 15.953 -8.268 -11.334 1.00 97.06 314 ALA A N 1
ATOM 2520 C CA . ALA A 1 314 ? 15.253 -9.517 -11.042 1.00 97.06 314 ALA A CA 1
ATOM 2521 C C . ALA A 1 314 ? 16.015 -10.401 -10.044 1.00 97.06 314 ALA A C 1
ATOM 2523 O O . ALA A 1 314 ? 15.428 -10.875 -9.071 1.00 97.06 314 ALA A O 1
ATOM 2524 N N . ARG A 1 315 ? 17.328 -10.598 -10.236 1.00 97.38 315 ARG A N 1
ATOM 2525 C CA . ARG A 1 315 ? 18.168 -11.367 -9.295 1.00 97.38 315 ARG A CA 1
ATOM 2526 C C . ARG A 1 315 ? 18.162 -10.740 -7.914 1.00 97.38 315 ARG A C 1
ATOM 2528 O O . ARG A 1 315 ? 18.015 -11.435 -6.913 1.00 97.38 315 ARG A O 1
ATOM 2535 N N . GLN A 1 316 ? 18.334 -9.426 -7.872 1.00 96.88 316 GLN A N 1
ATOM 2536 C CA . GLN A 1 316 ? 18.350 -8.659 -6.643 1.00 96.88 316 GLN A CA 1
ATOM 2537 C C . GLN A 1 316 ? 17.005 -8.783 -5.917 1.00 96.88 316 GLN A C 1
ATOM 2539 O O . GLN A 1 316 ? 17.005 -9.091 -4.728 1.00 96.88 316 GLN A O 1
ATOM 2544 N N . LEU A 1 317 ? 15.877 -8.653 -6.616 1.00 96.38 317 LEU A N 1
ATOM 2545 C CA . LEU A 1 317 ? 14.544 -8.875 -6.052 1.00 96.38 317 LEU A CA 1
ATOM 2546 C C . LEU A 1 317 ? 14.382 -10.293 -5.475 1.00 96.38 317 LEU A C 1
ATOM 2548 O O . LEU A 1 317 ? 13.998 -10.451 -4.317 1.00 96.38 317 LEU A O 1
ATOM 2552 N N . LEU A 1 318 ? 14.742 -11.321 -6.248 1.00 95.81 318 LEU A N 1
ATOM 2553 C CA . LEU A 1 318 ? 14.618 -12.719 -5.829 1.00 95.81 318 LEU A CA 1
ATOM 2554 C C . LEU A 1 318 ? 15.507 -13.064 -4.630 1.00 95.81 318 LEU A C 1
ATOM 2556 O O . LEU A 1 318 ? 15.087 -13.827 -3.769 1.00 95.81 318 LEU A O 1
ATOM 2560 N N . ARG A 1 319 ? 16.706 -12.481 -4.519 1.00 94.25 319 ARG A N 1
ATOM 2561 C CA . ARG A 1 319 ? 17.559 -12.673 -3.337 1.00 94.25 319 ARG A CA 1
ATOM 2562 C C . ARG A 1 319 ? 16.880 -12.184 -2.054 1.00 94.25 319 ARG A C 1
ATOM 2564 O O . ARG A 1 319 ? 16.918 -12.898 -1.062 1.00 94.25 319 ARG A O 1
ATOM 2571 N N . ARG A 1 320 ? 16.214 -11.020 -2.078 1.00 92.69 320 ARG A N 1
ATOM 2572 C CA . ARG A 1 320 ? 15.484 -10.493 -0.900 1.00 92.69 320 ARG A CA 1
ATOM 2573 C C . ARG A 1 320 ? 14.264 -11.335 -0.585 1.00 92.69 320 ARG A C 1
ATOM 2575 O O . ARG A 1 320 ? 14.002 -11.601 0.582 1.00 92.69 320 ARG A O 1
ATOM 2582 N N . TYR A 1 321 ? 13.553 -11.773 -1.622 1.00 91.00 321 TYR A N 1
ATOM 2583 C CA . TYR A 1 321 ? 12.449 -12.709 -1.465 1.00 91.00 321 TYR A CA 1
ATOM 2584 C C . TYR A 1 321 ? 12.912 -13.981 -0.746 1.00 91.00 321 TYR A C 1
ATOM 2586 O O . TYR A 1 321 ? 12.314 -14.366 0.251 1.00 91.00 321 TYR A O 1
ATOM 2594 N N . LEU A 1 322 ? 14.016 -14.59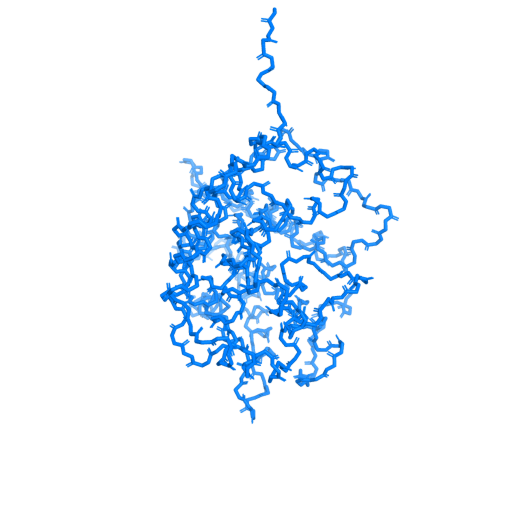1 -1.185 1.00 88.88 322 LEU A N 1
ATOM 2595 C CA . LEU A 1 322 ? 14.561 -15.791 -0.548 1.00 88.88 322 LEU A CA 1
ATOM 2596 C C . LEU A 1 322 ? 15.036 -15.529 0.888 1.00 88.88 322 LEU A C 1
ATOM 2598 O O . LEU A 1 322 ? 14.784 -16.361 1.751 1.00 88.88 322 LEU A O 1
ATOM 2602 N N . SER A 1 323 ? 15.652 -14.375 1.168 1.00 86.06 323 SER A N 1
ATOM 2603 C CA . SER A 1 323 ? 16.020 -13.983 2.539 1.00 86.06 323 SER A CA 1
ATOM 2604 C C . SER A 1 323 ? 14.809 -13.815 3.462 1.00 86.06 323 SER A C 1
ATOM 2606 O O . SER A 1 323 ? 14.902 -14.144 4.636 1.00 86.06 323 SER A O 1
ATOM 2608 N N . LEU A 1 324 ? 13.660 -13.346 2.962 1.00 81.25 324 LEU A N 1
ATOM 2609 C CA . LEU A 1 324 ? 12.424 -13.293 3.760 1.00 81.25 324 LEU A CA 1
ATOM 2610 C C . LEU A 1 324 ? 11.848 -14.686 4.069 1.00 81.25 324 LEU A C 1
ATOM 2612 O O . LEU A 1 324 ? 11.087 -14.825 5.021 1.00 81.25 324 LEU A O 1
ATOM 2616 N N . HIS A 1 325 ? 12.215 -15.705 3.287 1.00 77.62 325 HIS A N 1
ATOM 2617 C CA . HIS A 1 325 ? 11.672 -17.065 3.372 1.00 77.62 325 HIS A CA 1
ATOM 2618 C C . HIS A 1 325 ? 12.703 -18.111 3.839 1.00 77.62 325 HIS A C 1
ATOM 2620 O O . HIS A 1 325 ? 12.438 -19.310 3.759 1.00 77.62 325 HIS A O 1
ATOM 2626 N N . SER A 1 326 ? 13.883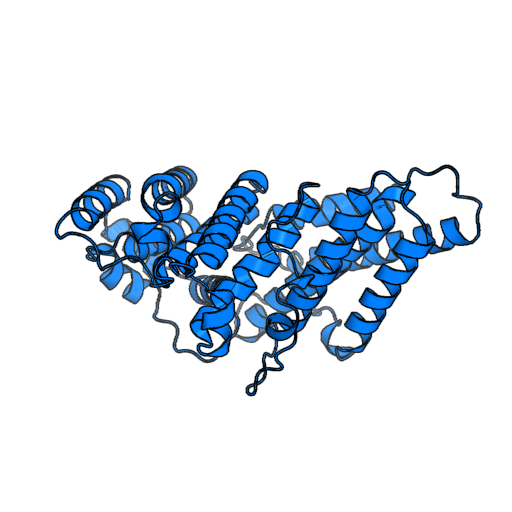 -17.697 4.317 1.00 70.38 326 SER A N 1
ATOM 2627 C CA . SER A 1 326 ? 14.976 -18.618 4.663 1.00 70.38 326 SER A CA 1
ATOM 2628 C C . SER A 1 326 ? 14.765 -19.399 5.967 1.00 70.38 326 SER A C 1
ATOM 2630 O O . SER A 1 326 ? 15.374 -20.452 6.137 1.00 70.38 326 SER A O 1
ATOM 2632 N N . ASP A 1 327 ? 13.897 -18.934 6.871 1.00 58.56 327 ASP A N 1
ATOM 2633 C CA . ASP A 1 327 ? 13.654 -19.553 8.185 1.00 58.56 327 ASP A CA 1
ATOM 2634 C C . ASP A 1 327 ? 12.332 -20.347 8.225 1.00 58.56 327 ASP A C 1
ATOM 2636 O O . ASP A 1 327 ? 11.413 -20.074 8.994 1.00 58.56 327 ASP A O 1
ATOM 2640 N N . ALA A 1 328 ? 12.251 -21.373 7.374 1.00 50.03 328 ALA A N 1
ATOM 2641 C CA . ALA A 1 328 ? 11.087 -22.247 7.181 1.00 50.03 328 ALA A CA 1
ATOM 2642 C C . ALA A 1 328 ? 10.869 -23.325 8.278 1.00 50.03 328 ALA A C 1
ATOM 2644 O O . ALA A 1 328 ? 10.267 -24.363 8.006 1.00 50.03 328 ALA A O 1
ATOM 2645 N N . GLU A 1 329 ? 11.343 -23.120 9.514 1.00 46.09 329 GLU A N 1
ATOM 2646 C CA . GLU A 1 329 ? 11.063 -24.041 10.640 1.00 46.09 329 GLU A CA 1
ATOM 2647 C C . GLU A 1 329 ? 9.807 -23.660 11.454 1.00 46.09 329 GLU A C 1
ATOM 2649 O O . GLU A 1 329 ? 9.431 -24.357 12.397 1.00 46.09 329 GLU A O 1
ATOM 2654 N N . GLY A 1 330 ? 9.082 -22.611 11.057 1.00 48.59 330 GLY A N 1
ATOM 2655 C CA . GLY A 1 330 ? 7.757 -22.276 11.586 1.00 48.59 330 GLY A CA 1
ATOM 2656 C C . GLY A 1 330 ? 6.871 -21.635 10.519 1.00 48.59 330 GLY A C 1
ATOM 2657 O O . GLY A 1 330 ? 7.381 -21.167 9.505 1.00 48.59 330 GLY A O 1
ATOM 2658 N N . LEU A 1 331 ? 5.547 -21.608 10.739 1.00 40.44 331 LEU A N 1
ATOM 2659 C CA . LEU A 1 331 ? 4.641 -20.808 9.905 1.00 40.44 331 LEU A CA 1
ATOM 2660 C C . LEU A 1 331 ? 5.153 -19.363 9.904 1.00 40.44 331 LEU A C 1
ATOM 2662 O O . LEU A 1 331 ? 5.128 -18.705 10.949 1.00 40.44 331 LEU A O 1
ATOM 2666 N N . SER A 1 332 ? 5.635 -18.885 8.757 1.00 45.75 332 SER A N 1
ATOM 2667 C CA . SER A 1 332 ? 5.981 -17.483 8.561 1.00 45.75 332 SER A CA 1
ATOM 2668 C C . SER A 1 332 ? 4.706 -16.670 8.829 1.00 45.75 332 SER A C 1
ATOM 2670 O O . SER A 1 332 ? 3.700 -16.870 8.150 1.00 45.75 332 SER A O 1
ATOM 2672 N N . PRO A 1 333 ? 4.658 -15.774 9.833 1.00 43.28 333 PRO A N 1
ATOM 2673 C CA . PRO A 1 333 ? 3.390 -15.149 10.224 1.00 43.28 333 PRO A CA 1
ATOM 2674 C C . PRO A 1 333 ? 2.884 -14.074 9.238 1.00 43.28 333 PRO A C 1
ATOM 2676 O O . PRO A 1 333 ? 2.221 -13.134 9.666 1.00 43.28 333 PRO A O 1
ATOM 2679 N N . SER A 1 334 ? 3.284 -14.121 7.964 1.00 51.38 334 SER A N 1
ATOM 2680 C CA . SER A 1 334 ? 2.969 -13.118 6.943 1.00 51.38 334 SER A CA 1
ATOM 2681 C C . SER A 1 334 ? 3.397 -13.610 5.549 1.00 51.38 334 SER A C 1
ATOM 2683 O O . SER A 1 334 ? 4.371 -13.110 4.985 1.00 51.38 334 SER A O 1
ATOM 2685 N N . GLU A 1 335 ? 2.683 -14.579 4.973 1.00 67.38 335 GLU A N 1
ATOM 2686 C CA . GLU A 1 335 ? 2.742 -14.820 3.523 1.00 67.38 335 GLU A CA 1
ATOM 2687 C C . GLU A 1 335 ? 2.058 -13.642 2.811 1.00 67.38 335 GLU A C 1
ATOM 2689 O O . GLU A 1 335 ? 0.840 -13.604 2.637 1.00 67.38 335 GLU A O 1
ATOM 2694 N N . CYS A 1 336 ? 2.833 -12.615 2.458 1.00 79.75 336 CYS A N 1
ATOM 2695 C CA . CYS A 1 336 ? 2.326 -11.499 1.670 1.00 79.75 336 CYS A CA 1
ATOM 2696 C C . CYS A 1 336 ? 2.252 -11.934 0.200 1.00 79.75 336 CYS A C 1
ATOM 2698 O O . CYS A 1 336 ? 3.248 -11.867 -0.521 1.00 79.75 336 CYS A O 1
ATOM 2700 N N . LYS A 1 337 ? 1.066 -12.322 -0.288 1.00 88.19 337 LYS A N 1
ATOM 2701 C CA . LYS A 1 337 ? 0.896 -12.794 -1.680 1.00 88.19 337 LYS A CA 1
ATOM 2702 C C . LYS A 1 337 ? 1.288 -11.749 -2.728 1.00 88.19 337 LYS A C 1
ATOM 2704 O O . LYS A 1 337 ? 1.586 -12.084 -3.876 1.00 88.19 337 LYS A O 1
ATOM 2709 N N . LEU A 1 338 ? 1.293 -10.465 -2.361 1.00 87.94 338 LEU A N 1
ATOM 2710 C CA . LEU A 1 338 ? 1.832 -9.411 -3.217 1.00 87.94 338 LEU A CA 1
ATOM 2711 C C . LEU A 1 338 ? 3.333 -9.617 -3.471 1.00 87.94 338 LEU A C 1
ATOM 2713 O O . LEU A 1 338 ? 3.773 -9.503 -4.613 1.00 87.94 338 LEU A O 1
ATOM 2717 N N . VAL A 1 339 ? 4.104 -9.939 -2.431 1.00 90.00 339 VAL A N 1
ATOM 2718 C CA . VAL A 1 339 ? 5.542 -10.220 -2.522 1.00 90.00 339 VAL A CA 1
ATOM 2719 C C . VAL A 1 339 ? 5.797 -11.472 -3.366 1.00 90.00 339 VAL A C 1
ATOM 2721 O O . VAL A 1 339 ? 6.683 -11.442 -4.224 1.00 90.00 339 VAL A O 1
ATOM 2724 N N . ASP A 1 340 ? 4.962 -12.506 -3.238 1.00 91.25 340 ASP A N 1
ATOM 2725 C CA . ASP A 1 340 ? 5.030 -13.703 -4.091 1.00 91.25 340 ASP A CA 1
ATOM 2726 C C . ASP A 1 340 ? 4.851 -13.353 -5.570 1.00 91.25 340 ASP A C 1
ATOM 2728 O O . ASP A 1 340 ? 5.597 -13.821 -6.432 1.00 91.25 340 ASP A O 1
ATOM 2732 N N . PHE A 1 341 ? 3.901 -12.470 -5.888 1.00 91.06 341 PHE A N 1
ATOM 2733 C CA . PHE A 1 341 ? 3.708 -12.008 -7.259 1.00 91.06 341 PHE A CA 1
ATOM 2734 C C . PHE A 1 341 ? 4.902 -11.193 -7.775 1.00 91.06 341 PHE A C 1
ATOM 2736 O O . PHE A 1 341 ? 5.281 -11.309 -8.947 1.00 91.06 341 PHE A O 1
ATOM 2743 N N . MET A 1 342 ? 5.522 -10.367 -6.925 1.00 92.88 342 MET A N 1
ATOM 2744 C CA . MET A 1 342 ? 6.741 -9.645 -7.300 1.00 92.88 342 MET A CA 1
ATOM 2745 C C . MET A 1 342 ? 7.872 -10.620 -7.632 1.00 92.88 342 MET A C 1
ATOM 2747 O O . MET A 1 342 ? 8.531 -10.454 -8.661 1.00 92.88 342 MET A O 1
ATOM 2751 N N . ALA A 1 343 ? 8.060 -11.649 -6.802 1.00 94.00 343 ALA A N 1
ATOM 2752 C CA . ALA A 1 343 ? 9.046 -12.700 -7.019 1.00 94.00 343 ALA A CA 1
ATOM 2753 C C . ALA A 1 343 ? 8.758 -13.493 -8.295 1.00 94.00 343 ALA A C 1
ATOM 2755 O O . ALA A 1 343 ? 9.653 -13.672 -9.118 1.00 94.00 343 ALA A O 1
ATOM 2756 N N . PHE A 1 344 ? 7.500 -13.873 -8.523 1.00 93.62 344 PHE A N 1
ATOM 2757 C CA . PHE A 1 344 ? 7.067 -14.508 -9.763 1.00 93.62 344 PHE A CA 1
ATOM 2758 C C . PHE A 1 344 ? 7.411 -13.647 -10.986 1.00 93.62 344 PHE A C 1
ATOM 2760 O O . PHE A 1 344 ? 8.007 -14.141 -11.941 1.00 93.62 344 PHE A O 1
ATOM 2767 N N . THR A 1 345 ? 7.124 -12.343 -10.935 1.00 92.31 345 THR A N 1
ATOM 2768 C CA . THR A 1 345 ? 7.481 -11.401 -12.010 1.00 92.31 345 THR A CA 1
ATOM 2769 C C . THR A 1 345 ? 8.992 -11.391 -12.258 1.00 92.31 345 THR A C 1
ATOM 2771 O O . THR A 1 345 ? 9.426 -11.490 -13.403 1.00 92.31 345 THR A O 1
ATOM 2774 N N . GLY A 1 346 ? 9.803 -11.320 -11.198 1.00 95.12 346 GLY A N 1
ATOM 2775 C CA . GLY A 1 346 ? 11.263 -11.385 -11.302 1.00 95.12 346 GLY A CA 1
ATOM 2776 C C . GLY A 1 346 ? 11.760 -12.699 -11.911 1.00 95.12 346 GLY A C 1
ATOM 2777 O O . GLY A 1 346 ? 12.628 -12.683 -12.780 1.00 95.12 346 GLY A O 1
ATOM 2778 N N . ALA A 1 347 ? 11.178 -13.833 -11.518 1.00 96.12 347 ALA A N 1
ATOM 2779 C CA . ALA A 1 347 ? 11.519 -15.139 -12.074 1.00 96.12 347 ALA A CA 1
ATOM 2780 C C . ALA A 1 347 ? 11.209 -15.221 -13.576 1.00 96.12 347 ALA A C 1
ATOM 2782 O O . ALA A 1 347 ? 12.051 -15.688 -14.338 1.00 96.12 347 ALA A O 1
ATOM 2783 N N . ILE A 1 348 ? 10.054 -14.708 -14.017 1.00 93.19 348 ILE A N 1
ATOM 2784 C CA . ILE A 1 348 ? 9.709 -14.643 -15.444 1.00 93.19 348 ILE A CA 1
ATOM 2785 C C . ILE A 1 348 ? 10.719 -13.791 -16.217 1.00 93.19 348 ILE A C 1
ATOM 2787 O O . ILE A 1 348 ? 11.177 -14.218 -17.269 1.00 93.19 348 ILE A O 1
ATOM 2791 N N . VAL A 1 349 ? 11.126 -12.634 -15.687 1.00 91.62 349 VAL A N 1
ATOM 2792 C CA . VAL A 1 349 ? 12.131 -11.771 -16.338 1.00 91.62 349 VAL A CA 1
ATOM 2793 C C . VAL A 1 349 ? 13.483 -12.469 -16.517 1.00 91.62 349 VAL A C 1
ATOM 2795 O O . VAL A 1 349 ? 14.182 -12.166 -17.473 1.00 91.62 349 VAL A O 1
ATOM 2798 N N . LEU A 1 350 ? 13.863 -13.402 -15.638 1.00 92.56 350 LEU A N 1
ATOM 2799 C CA . LEU A 1 350 ? 15.093 -14.189 -15.805 1.00 92.56 350 LEU A CA 1
ATOM 2800 C C . LEU A 1 350 ? 14.970 -15.341 -16.809 1.00 92.56 350 LEU A C 1
ATOM 2802 O O . LEU A 1 350 ? 15.998 -15.880 -17.220 1.00 92.56 350 LEU A O 1
ATOM 2806 N N . LEU A 1 351 ? 13.745 -15.762 -17.131 1.00 89.44 351 LEU A N 1
ATOM 2807 C CA . LEU A 1 351 ? 13.470 -16.833 -18.091 1.00 89.44 351 LEU A CA 1
ATOM 2808 C C . LEU A 1 351 ? 13.327 -16.318 -19.527 1.00 89.44 351 LEU A C 1
ATOM 2810 O O . LEU A 1 351 ? 13.536 -17.095 -20.459 1.00 89.44 351 LEU A O 1
ATOM 2814 N N . LEU A 1 352 ? 12.930 -15.051 -19.682 1.00 82.19 352 LEU A N 1
ATOM 2815 C CA . LEU A 1 352 ? 12.946 -14.311 -20.946 1.00 82.19 352 LEU A CA 1
ATOM 2816 C C . LEU A 1 352 ? 14.389 -13.971 -21.338 1.00 82.19 352 LEU A C 1
ATOM 2818 O O . LEU A 1 352 ? 14.693 -14.090 -22.545 1.00 82.19 352 LEU A O 1
#

Radius of gyration: 21.19 Å; chains: 1; bounding box: 53×60×57 Å

Organism: NCBI:txid2587402

Foldseek 3Di:
DDPPPPLAQDDQDDPPPLQVLLVVLLVLDDDLVVLLVLQVVDPCVQVLLCCLLQNDDPDDDDRLNRLSVVQNPDSQLLSVLQNLLVSLLSDPDNSVSSLVSSCVRALVDSSRLLDLSNLSSLLSSLQVCQLVVNLVVSLVSLLSLLVSCVSNVLLVVCVVDVSSVSSVLSSLLSNLLSCLVVLHARDDDCVVPVVSLPDDDPDDPVPCVLSSLLSVLSNVLSVQSPDPDQRDLVSLVVSVVSLVVSVVVDDPVLLDQDPAQDPDDPVNSVNVSSLVSQLSSLLSNLSSLVSLLPDPCCVPPSVVVSLVSNLVSLVSNLVSVCRLVVPVPDPSSGNSVNSVVSNVSSVVSNVD

pLDDT: mean 83.52, std 15.03, range [36.06, 97.44]